Protein AF-A0A956C6G9-F1 (afdb_monomer_lite)

Foldseek 3Di:
DWEFEDEAEFDDDDFDRAGPQAPQNPVVCLVVVHFTKHAFALLQALLPDDQQYKYWYKYWYAQVRDAFIWIFGWWMWGFHFFAQLVVCVVDPVNVVCVPRQHRQWDADPVGFIFGDGPDPPVPHDLQRLCSFADVPDDSVQCNVCSVVRGDDQVDRDGPNHGTDGDSRITTTDRVVPLLRTFTFNDTDTFWTARHQPGFTDGDPDPLNVVVLCLFPVPWPDSTPDPRDPDDSDDDTTIGPDRRNVSSVVRVVSCVVVVTDTDDSDDDPPDPDPPPDDDDDD

pLDDT: mean 85.01, std 15.67, range [33.09, 97.81]

Sequence (281 aa):
MPSYVAVYLRRPGEGWPVDSGDDPSFEYATETTGPVTWGVCRPDVRNAVAIGDVVVFFAADSMRDRKPARYFWVGFATVHAKIAQDEVFEKESLAAFRSYPNLLIRPHAEGGYEHFEKAPHALWHDNWLWRMVETRRKPETFAEAHRSDRYDRMTTRADGSLISLAKNYIVFAKEDVEALTWIAARPPLVAEAAQNGAVETWSITPLATELRSLLFTGATRNTLRTTNSQTAHSPAVRLPREASIIRADLIAFAHRHGLAARSNGHGADSLGPPTGSGASS

Structure (mmCIF, N/CA/C/O backbone):
data_AF-A0A956C6G9-F1
#
_entry.id   AF-A0A956C6G9-F1
#
loop_
_atom_site.group_PDB
_atom_site.id
_atom_site.type_symbol
_atom_site.label_atom_id
_atom_site.label_alt_id
_atom_site.label_comp_id
_atom_site.label_asym_id
_atom_site.label_entity_id
_atom_site.label_seq_id
_atom_site.pdbx_PDB_ins_code
_atom_site.Cartn_x
_atom_site.Cartn_y
_atom_site.Cartn_z
_atom_site.occupancy
_atom_site.B_iso_or_equiv
_atom_site.auth_seq_id
_atom_site.auth_comp_id
_atom_site.auth_asym_id
_atom_site.auth_atom_id
_atom_site.pdbx_PDB_model_num
ATOM 1 N N . MET A 1 1 ? 9.073 -12.651 10.941 1.00 72.75 1 MET A N 1
ATOM 2 C CA . MET A 1 1 ? 8.640 -11.779 9.819 1.00 72.75 1 MET A CA 1
ATOM 3 C C . MET A 1 1 ? 8.075 -10.488 10.392 1.00 72.75 1 MET A C 1
ATOM 5 O O . MET A 1 1 ? 7.237 -10.597 11.288 1.00 72.75 1 MET A O 1
ATOM 9 N N . PRO A 1 2 ? 8.590 -9.304 10.015 1.00 79.94 2 PRO A N 1
ATOM 10 C CA . PRO A 1 2 ? 8.065 -8.026 10.493 1.00 79.94 2 PRO A CA 1
ATOM 11 C C . PRO A 1 2 ? 6.633 -7.743 10.016 1.00 79.94 2 PRO A C 1
ATOM 13 O O . PRO A 1 2 ? 6.130 -8.342 9.072 1.00 79.94 2 PRO A O 1
ATOM 16 N N . SER A 1 3 ? 5.975 -6.804 10.693 1.00 87.31 3 SER A N 1
ATOM 17 C CA . SER A 1 3 ? 4.686 -6.257 10.260 1.00 87.31 3 SER A CA 1
ATOM 18 C C . SER A 1 3 ? 4.796 -4.743 10.107 1.00 87.31 3 SER A C 1
ATOM 20 O O . SER A 1 3 ? 5.648 -4.114 10.740 1.00 87.31 3 SER A O 1
ATOM 22 N N . TYR A 1 4 ? 3.951 -4.157 9.268 1.00 90.88 4 TYR A N 1
ATOM 23 C CA . TYR A 1 4 ? 4.021 -2.753 8.875 1.00 90.88 4 TYR A CA 1
ATOM 24 C C . TYR A 1 4 ? 2.651 -2.090 8.949 1.00 90.88 4 TYR A C 1
ATOM 26 O O . TYR A 1 4 ? 1.632 -2.757 8.798 1.00 90.88 4 TYR A O 1
ATOM 34 N N . VAL A 1 5 ? 2.626 -0.769 9.130 1.00 90.25 5 VAL A N 1
ATOM 35 C CA . VAL A 1 5 ? 1.411 0.038 8.952 1.00 90.25 5 VAL A CA 1
ATOM 36 C C . VAL A 1 5 ? 1.509 0.842 7.662 1.00 90.25 5 VAL A C 1
ATOM 38 O O . VAL A 1 5 ? 2.513 1.515 7.409 1.00 90.25 5 VAL A O 1
ATOM 41 N N . ALA A 1 6 ? 0.445 0.792 6.867 1.00 89.50 6 ALA A N 1
ATOM 42 C CA . ALA A 1 6 ? 0.260 1.578 5.661 1.00 89.50 6 ALA A CA 1
ATOM 43 C C . ALA A 1 6 ? -0.982 2.460 5.798 1.00 89.50 6 ALA A C 1
ATOM 45 O O . ALA A 1 6 ? -2.020 2.023 6.294 1.00 89.50 6 ALA A O 1
ATOM 46 N N . VAL A 1 7 ? -0.870 3.702 5.333 1.00 88.38 7 VAL A N 1
ATOM 47 C CA . VAL A 1 7 ? -1.988 4.645 5.282 1.00 88.38 7 VAL A CA 1
ATOM 48 C C . VAL A 1 7 ? -2.133 5.140 3.853 1.00 88.38 7 VAL A C 1
ATOM 50 O O . VAL A 1 7 ? -1.144 5.596 3.271 1.00 88.38 7 VAL A O 1
ATOM 53 N N . TYR A 1 8 ? -3.345 5.060 3.315 1.00 87.44 8 TYR A N 1
ATOM 54 C CA . TYR A 1 8 ? -3.700 5.568 1.993 1.00 87.44 8 TYR A CA 1
ATOM 55 C C . TYR A 1 8 ? -4.773 6.650 2.097 1.00 87.44 8 TYR A C 1
ATOM 57 O O . TYR A 1 8 ? -5.508 6.722 3.084 1.00 87.44 8 TYR A O 1
ATOM 65 N N . LEU A 1 9 ? -4.841 7.522 1.092 1.00 86.50 9 LEU A N 1
ATOM 66 C CA . LEU A 1 9 ? -5.893 8.529 1.002 1.00 86.50 9 LEU A CA 1
ATOM 67 C C . LEU A 1 9 ? -7.115 7.910 0.332 1.00 86.50 9 LEU A C 1
ATOM 69 O O . LEU A 1 9 ? -6.993 7.309 -0.735 1.00 86.50 9 LEU A O 1
ATOM 73 N N . ARG A 1 10 ? -8.284 8.065 0.953 1.00 86.81 10 ARG A N 1
ATOM 74 C CA . ARG A 1 10 ? -9.543 7.618 0.355 1.00 86.81 10 ARG A CA 1
ATOM 75 C C . ARG A 1 10 ? -10.154 8.698 -0.530 1.00 86.81 10 ARG A C 1
ATOM 77 O O . ARG A 1 10 ? -9.993 9.890 -0.253 1.00 86.81 10 ARG A O 1
ATOM 84 N N . ARG A 1 11 ? -10.907 8.287 -1.550 1.00 83.06 11 ARG A N 1
ATOM 85 C CA . ARG A 1 11 ? -11.722 9.201 -2.360 1.00 83.06 11 ARG A CA 1
ATOM 86 C C . ARG A 1 11 ? -12.788 9.892 -1.489 1.00 83.06 11 ARG A C 1
ATOM 88 O O . ARG A 1 11 ? -13.307 9.276 -0.550 1.00 83.06 11 ARG A O 1
ATOM 95 N N . PRO A 1 12 ? -13.139 11.159 -1.776 1.00 80.44 12 PRO A N 1
ATOM 96 C CA . PRO A 1 12 ? -14.280 11.810 -1.143 1.00 80.44 12 PRO A CA 1
ATOM 97 C C . PRO A 1 12 ? -15.573 11.032 -1.415 1.00 80.44 12 PRO A C 1
ATOM 99 O O . PRO A 1 12 ? -15.799 10.578 -2.533 1.00 80.44 12 PRO A O 1
ATOM 102 N N . GLY A 1 13 ? -16.427 10.895 -0.401 1.00 77.62 13 GLY A N 1
ATOM 103 C CA . GLY A 1 13 ? -17.709 10.202 -0.530 1.00 77.62 13 GLY A CA 1
ATOM 104 C C . GLY A 1 13 ? -18.185 9.516 0.749 1.00 77.62 13 GLY A C 1
ATOM 105 O O . GLY A 1 13 ? -17.456 9.414 1.754 1.00 77.62 13 GLY A O 1
ATOM 106 N N . GLU A 1 14 ? -19.434 9.060 0.687 1.00 66.31 14 GLU A N 1
ATOM 107 C CA . GLU A 1 14 ? -20.061 8.162 1.657 1.00 66.31 14 GLU A CA 1
ATOM 108 C C . GLU A 1 14 ? -19.857 6.707 1.215 1.00 66.31 14 GLU A C 1
ATOM 110 O O . GLU A 1 14 ? -19.895 6.406 0.026 1.00 66.31 14 GLU A O 1
ATOM 115 N N . GLY A 1 15 ? -19.609 5.806 2.170 1.00 82.69 15 GLY A N 1
ATOM 116 C CA . GLY A 1 15 ? -19.391 4.382 1.900 1.00 82.69 15 GLY A CA 1
ATOM 117 C C . GLY A 1 15 ? -18.007 3.872 2.302 1.00 82.69 15 GLY A C 1
ATOM 118 O O . GLY A 1 15 ? -17.300 4.486 3.111 1.00 82.69 15 GLY A O 1
ATOM 119 N N . TRP A 1 16 ? -17.654 2.701 1.765 1.00 88.12 16 TRP A N 1
ATOM 120 C CA . TRP A 1 16 ? -16.380 2.038 2.038 1.00 88.12 16 TRP A CA 1
ATOM 121 C C . TRP A 1 16 ? -15.214 2.934 1.580 1.00 88.12 16 TRP A C 1
ATOM 123 O O . TRP A 1 16 ? -15.324 3.575 0.535 1.00 88.12 16 TRP A O 1
ATOM 133 N N . PRO A 1 17 ? -14.120 3.061 2.353 1.00 85.12 17 PRO A N 1
ATOM 134 C CA . PRO A 1 17 ? -13.054 4.010 2.062 1.00 85.12 17 PRO A CA 1
ATOM 135 C C . PRO A 1 17 ? -12.178 3.543 0.892 1.00 85.12 17 PRO A C 1
ATOM 137 O O . PRO A 1 17 ? -11.075 3.059 1.090 1.00 85.12 17 PRO A O 1
ATOM 140 N N . VAL A 1 18 ? -12.674 3.703 -0.329 1.00 81.75 18 VAL A N 1
ATOM 141 C CA . VAL A 1 18 ? -11.964 3.333 -1.556 1.00 81.75 18 VAL A CA 1
ATOM 142 C C . VAL A 1 18 ? -10.736 4.223 -1.753 1.00 81.75 18 VAL A C 1
ATOM 144 O O . VAL A 1 18 ? -10.805 5.438 -1.549 1.00 81.75 18 VAL A O 1
ATOM 147 N N . ASP A 1 19 ? -9.610 3.620 -2.129 1.00 76.69 19 ASP A N 1
ATOM 148 C CA . ASP A 1 19 ? -8.388 4.329 -2.501 1.00 76.69 19 ASP A CA 1
ATOM 149 C C . ASP A 1 19 ? -8.574 5.126 -3.811 1.00 76.69 19 ASP A C 1
ATOM 151 O O . ASP A 1 19 ? -9.553 4.967 -4.537 1.00 76.69 19 ASP A O 1
ATOM 155 N N . SER A 1 20 ? -7.660 6.039 -4.141 1.00 67.06 20 SER A N 1
ATOM 156 C CA . SER A 1 20 ? -7.772 6.847 -5.365 1.00 67.06 20 SER A CA 1
ATOM 157 C C . SER A 1 20 ? -7.586 6.068 -6.677 1.00 67.06 20 SER A C 1
ATOM 159 O O . SER A 1 20 ? -7.734 6.669 -7.741 1.00 67.06 20 SER A O 1
ATOM 161 N N . GLY A 1 21 ? -7.380 4.753 -6.637 1.00 60.84 21 GLY A N 1
ATOM 162 C CA . GLY A 1 21 ? -7.094 3.879 -7.777 1.00 60.84 21 GLY A CA 1
ATOM 163 C C . GLY A 1 21 ? -5.635 3.426 -7.839 1.00 60.84 21 GLY A C 1
ATOM 164 O O . GLY A 1 21 ? -5.290 2.638 -8.716 1.00 60.84 21 GLY A O 1
ATOM 165 N N . ASP A 1 22 ? -4.799 3.901 -6.914 1.00 67.31 22 ASP A N 1
ATOM 166 C CA . ASP A 1 22 ? -3.375 3.593 -6.886 1.00 67.31 22 ASP A CA 1
ATOM 167 C C . ASP A 1 22 ? -3.109 2.486 -5.877 1.00 67.31 22 ASP A C 1
ATOM 169 O O . ASP A 1 22 ? -2.883 1.356 -6.286 1.00 67.31 22 ASP A O 1
ATOM 173 N N . ASP A 1 23 ? -3.147 2.747 -4.563 1.00 73.94 23 ASP A N 1
ATOM 174 C CA . ASP A 1 23 ? -2.738 1.728 -3.597 1.00 73.94 23 ASP A CA 1
ATOM 175 C C . ASP A 1 23 ? -3.261 1.890 -2.169 1.00 73.94 23 ASP A C 1
ATOM 177 O O . ASP A 1 23 ? -3.163 2.981 -1.594 1.00 73.94 23 ASP A O 1
ATOM 181 N N . PRO A 1 24 ? -3.613 0.772 -1.511 1.00 83.69 24 PRO A N 1
ATOM 182 C CA . PRO A 1 24 ? -3.755 -0.594 -2.054 1.00 83.69 24 PRO A CA 1
ATOM 183 C C . PRO A 1 24 ? -5.027 -0.744 -2.909 1.00 83.69 24 PRO A C 1
ATOM 185 O O . PRO A 1 24 ? -6.029 -0.133 -2.577 1.00 83.69 24 PRO A O 1
ATOM 188 N N . SER A 1 25 ? -5.012 -1.587 -3.949 1.00 86.88 25 SER A N 1
ATOM 189 C CA . SER A 1 25 ? -6.080 -1.727 -4.968 1.00 86.88 25 SER A CA 1
ATOM 190 C C . SER A 1 25 ? -7.358 -2.453 -4.488 1.00 86.88 25 SER A C 1
ATOM 192 O O . SER A 1 25 ? -7.810 -3.436 -5.084 1.00 86.88 25 SER A O 1
ATOM 194 N N . PHE A 1 26 ? -7.958 -2.000 -3.385 1.00 87.06 26 PHE A N 1
ATOM 195 C CA . PHE A 1 26 ? -9.074 -2.695 -2.733 1.00 87.06 26 PHE A CA 1
ATOM 196 C C . PHE A 1 26 ? -10.355 -2.745 -3.570 1.00 87.06 26 PHE A C 1
ATOM 198 O O . PHE A 1 26 ? -11.068 -3.751 -3.511 1.00 87.06 26 PHE A O 1
ATOM 205 N N . GLU A 1 27 ? -10.663 -1.679 -4.311 1.00 82.69 27 GLU A N 1
ATOM 206 C CA . GLU A 1 27 ? -11.831 -1.611 -5.203 1.00 82.69 27 GLU A CA 1
ATOM 207 C C . GLU A 1 27 ? -11.715 -2.676 -6.296 1.00 82.69 27 GLU A C 1
ATOM 209 O O . GLU A 1 27 ? -12.552 -3.575 -6.389 1.00 82.69 27 GLU A O 1
ATOM 214 N N . TYR A 1 28 ? -10.593 -2.672 -7.015 1.00 83.62 28 TYR A N 1
ATOM 215 C CA . TYR A 1 28 ? -10.344 -3.609 -8.106 1.00 83.62 28 TYR A CA 1
ATOM 216 C C . TYR A 1 28 ? -10.322 -5.076 -7.650 1.00 83.62 28 TYR A C 1
ATOM 218 O O . TYR A 1 28 ? -10.872 -5.954 -8.319 1.00 83.62 28 TYR A O 1
ATOM 226 N N . ALA A 1 29 ? -9.713 -5.359 -6.493 1.00 83.88 29 ALA A N 1
ATOM 227 C CA . ALA A 1 29 ? -9.710 -6.700 -5.908 1.00 83.88 29 ALA A CA 1
ATOM 228 C C . ALA A 1 29 ? -11.136 -7.212 -5.629 1.00 83.88 29 ALA A C 1
ATOM 230 O O . ALA A 1 29 ? -11.423 -8.386 -5.858 1.00 83.88 29 ALA A O 1
ATOM 231 N N . THR A 1 30 ? -12.042 -6.320 -5.215 1.00 82.06 30 THR A N 1
ATOM 232 C CA . THR A 1 30 ? -13.454 -6.654 -4.970 1.00 82.06 30 THR A CA 1
ATOM 233 C C . THR A 1 30 ? -14.175 -6.978 -6.273 1.00 82.06 30 THR A C 1
ATOM 235 O O . THR A 1 30 ? -14.802 -8.028 -6.382 1.00 82.06 30 THR A O 1
ATOM 238 N N . GLU A 1 31 ? -14.052 -6.109 -7.279 1.00 82.88 31 GLU A N 1
ATOM 239 C CA . GLU A 1 31 ? -14.719 -6.270 -8.579 1.00 82.88 31 GLU A CA 1
ATOM 240 C C . GLU A 1 31 ? -14.289 -7.549 -9.303 1.00 82.88 31 GLU A C 1
ATOM 242 O O . GLU A 1 31 ? -15.097 -8.220 -9.941 1.00 82.88 31 GLU A O 1
ATOM 247 N N . THR A 1 32 ? -13.010 -7.907 -9.186 1.00 81.50 32 THR A N 1
ATOM 248 C CA . THR A 1 32 ? -12.432 -9.064 -9.882 1.00 81.50 32 THR A CA 1
ATOM 249 C C . THR A 1 32 ? -12.394 -10.339 -9.046 1.00 81.50 32 THR A C 1
ATOM 251 O O . THR A 1 32 ? -11.984 -11.384 -9.550 1.00 81.50 32 THR A O 1
ATOM 254 N N . THR A 1 33 ? -12.800 -10.281 -7.770 1.00 83.31 33 THR A N 1
ATOM 255 C CA . THR A 1 33 ? -12.576 -11.369 -6.793 1.00 83.31 33 THR A CA 1
ATOM 256 C C . THR A 1 33 ? -11.092 -11.801 -6.749 1.00 83.31 33 THR A C 1
ATOM 258 O O . THR A 1 33 ? -10.742 -12.966 -6.526 1.00 83.31 33 THR A O 1
ATOM 261 N N . GLY A 1 34 ? -10.197 -10.853 -7.036 1.00 87.44 34 GLY A N 1
ATOM 262 C CA . GLY A 1 34 ? -8.753 -11.029 -7.112 1.00 87.44 34 GLY A CA 1
ATOM 263 C C . GLY A 1 34 ? -8.058 -10.672 -5.795 1.00 87.44 34 GLY A C 1
ATOM 264 O O . GLY 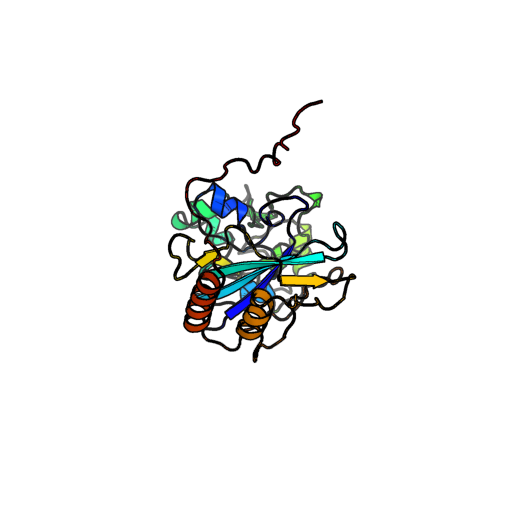A 1 34 ? -8.681 -10.148 -4.873 1.00 87.44 34 GLY A O 1
ATOM 265 N N . PRO A 1 35 ? -6.749 -10.944 -5.660 1.00 92.00 35 PRO A N 1
ATOM 266 C CA . PRO A 1 35 ? -5.985 -10.442 -4.525 1.00 92.00 35 PRO A CA 1
ATOM 267 C C . PRO A 1 35 ? -5.829 -8.916 -4.595 1.00 92.00 35 PRO A C 1
ATOM 269 O O . PRO A 1 35 ? -5.766 -8.329 -5.677 1.00 92.00 35 PRO A O 1
ATOM 272 N N . VAL A 1 36 ? -5.680 -8.285 -3.433 1.00 92.50 36 VAL A N 1
ATOM 273 C CA . VAL A 1 36 ? -5.255 -6.884 -3.323 1.00 92.50 36 VAL A CA 1
ATOM 274 C C . VAL A 1 36 ? -3.801 -6.761 -3.784 1.00 92.50 36 VAL A C 1
ATOM 276 O O . VAL A 1 36 ? -2.980 -7.647 -3.524 1.00 92.50 36 VAL A O 1
ATOM 279 N N . THR A 1 37 ? -3.454 -5.654 -4.439 1.00 94.25 37 THR A N 1
ATOM 280 C CA . THR A 1 37 ? -2.080 -5.359 -4.867 1.00 94.25 37 THR A CA 1
ATOM 281 C C . THR A 1 37 ? -1.625 -3.965 -4.436 1.00 94.25 37 THR A C 1
ATOM 283 O O . THR A 1 37 ? -2.439 -3.106 -4.093 1.00 94.25 37 THR A O 1
ATOM 286 N N . TRP A 1 38 ? -0.307 -3.742 -4.437 1.00 93.44 38 TRP A N 1
ATOM 287 C CA . TRP A 1 38 ? 0.314 -2.445 -4.153 1.00 93.44 38 TRP A CA 1
ATOM 288 C C . TRP A 1 38 ? 1.533 -2.205 -5.065 1.00 93.44 38 TRP A C 1
ATOM 290 O O . TRP A 1 38 ? 2.552 -2.886 -4.925 1.00 93.44 38 TRP A O 1
ATOM 300 N N . GLY A 1 39 ? 1.450 -1.242 -5.989 1.00 89.75 39 GLY A N 1
ATOM 301 C CA . GLY A 1 39 ? 2.395 -1.036 -7.088 1.00 89.75 39 GLY A CA 1
ATOM 302 C C . GLY A 1 39 ? 2.983 0.370 -7.281 1.00 89.75 39 GLY A C 1
ATOM 303 O O . GLY A 1 39 ? 4.044 0.465 -7.898 1.00 89.75 39 GLY A O 1
ATOM 304 N N . VAL A 1 40 ? 2.396 1.442 -6.736 1.00 86.56 40 VAL A N 1
ATOM 305 C CA . VAL A 1 40 ? 2.762 2.837 -7.074 1.00 86.56 40 VAL A CA 1
ATOM 306 C C . VAL A 1 40 ? 3.373 3.593 -5.890 1.00 86.56 40 VAL A C 1
ATOM 308 O O . VAL A 1 40 ? 4.551 3.970 -5.891 1.00 86.56 40 VAL A O 1
ATOM 311 N N . CYS A 1 41 ? 2.590 3.826 -4.847 1.00 84.12 41 CYS A N 1
ATOM 312 C CA . CYS A 1 41 ? 2.923 4.624 -3.682 1.00 84.12 41 CYS A CA 1
ATOM 313 C C . CYS A 1 41 ? 3.921 3.925 -2.753 1.00 84.12 41 CYS A C 1
ATOM 315 O O . CYS A 1 41 ? 4.052 2.702 -2.747 1.00 84.12 41 CYS A O 1
ATOM 317 N N . ARG A 1 42 ? 4.623 4.727 -1.941 1.00 80.50 42 ARG A N 1
ATOM 318 C CA . ARG A 1 42 ? 5.533 4.272 -0.870 1.00 80.50 42 ARG A CA 1
ATOM 319 C C . ARG A 1 42 ? 6.527 3.187 -1.317 1.00 80.50 42 ARG A C 1
ATOM 321 O O . ARG A 1 42 ? 6.580 2.113 -0.710 1.00 80.50 42 ARG A O 1
ATOM 328 N N . PRO A 1 43 ? 7.330 3.442 -2.366 1.00 86.69 43 PRO A N 1
ATOM 329 C CA . PRO A 1 43 ? 8.323 2.473 -2.820 1.00 86.69 43 PRO A CA 1
ATOM 330 C C . PRO A 1 43 ? 9.317 2.102 -1.708 1.00 86.69 43 PRO A C 1
ATOM 332 O O . PRO A 1 43 ? 9.833 0.993 -1.704 1.00 86.69 43 PRO A O 1
ATOM 335 N N . ASP A 1 44 ? 9.538 2.974 -0.719 1.00 83.62 44 ASP A N 1
ATOM 336 C CA . ASP A 1 44 ? 10.335 2.693 0.477 1.00 83.62 44 ASP A CA 1
ATOM 337 C C . ASP A 1 44 ? 9.749 1.539 1.308 1.00 83.62 44 ASP A C 1
ATOM 339 O O . ASP A 1 44 ? 10.460 0.590 1.641 1.00 83.62 44 ASP A O 1
ATOM 343 N N . VAL A 1 45 ? 8.442 1.581 1.586 1.00 85.69 45 VAL A N 1
ATOM 344 C CA . VAL A 1 45 ? 7.724 0.507 2.287 1.00 85.69 45 VAL A CA 1
ATOM 345 C C . VAL A 1 45 ? 7.703 -0.738 1.410 1.00 85.69 45 VAL A C 1
ATOM 347 O O . VAL A 1 45 ? 8.057 -1.823 1.870 1.00 85.69 45 VAL A O 1
ATOM 350 N N . ARG A 1 46 ? 7.355 -0.584 0.126 1.00 91.62 46 ARG A N 1
ATOM 351 C CA . ARG A 1 46 ? 7.258 -1.715 -0.798 1.00 91.62 46 ARG A CA 1
ATOM 352 C C . ARG A 1 46 ? 8.582 -2.427 -1.006 1.00 91.62 46 ARG A C 1
ATOM 354 O O . ARG A 1 46 ? 8.579 -3.641 -1.149 1.00 91.62 46 ARG A O 1
ATOM 361 N N . ASN A 1 47 ? 9.706 -1.723 -0.983 1.00 90.38 47 ASN A N 1
ATOM 362 C CA . ASN A 1 47 ? 11.030 -2.337 -1.022 1.00 90.38 47 ASN A CA 1
ATOM 363 C C . ASN A 1 47 ? 11.391 -3.014 0.312 1.00 90.38 47 ASN A C 1
ATOM 365 O O . ASN A 1 47 ? 12.072 -4.034 0.298 1.00 90.38 47 ASN A O 1
ATOM 369 N N . ALA A 1 48 ? 10.922 -2.486 1.448 1.00 88.88 48 ALA A N 1
ATOM 370 C CA . ALA A 1 48 ? 11.262 -2.993 2.777 1.00 88.88 48 ALA A CA 1
ATOM 371 C C . ALA A 1 48 ? 10.491 -4.253 3.207 1.00 88.88 48 ALA A C 1
ATOM 373 O O . ALA A 1 48 ? 11.039 -5.044 3.972 1.00 88.88 48 ALA A O 1
ATOM 374 N N . VAL A 1 49 ? 9.240 -4.434 2.769 1.00 91.81 49 VAL A N 1
ATOM 375 C CA . VAL A 1 49 ? 8.442 -5.621 3.135 1.00 91.81 49 VAL A CA 1
ATOM 376 C C . VAL A 1 49 ? 8.966 -6.889 2.453 1.00 91.81 49 VAL A C 1
ATOM 378 O O . VAL A 1 49 ? 9.434 -6.846 1.317 1.00 91.81 49 VAL A O 1
ATOM 381 N N . ALA A 1 50 ? 8.839 -8.037 3.102 1.00 93.94 50 ALA A N 1
ATOM 382 C CA . ALA A 1 50 ? 9.166 -9.358 2.579 1.00 93.94 50 ALA A CA 1
ATOM 383 C C . ALA A 1 50 ? 7.906 -10.220 2.398 1.00 93.94 50 ALA A C 1
ATOM 385 O O . ALA A 1 50 ? 6.837 -9.915 2.922 1.00 93.94 50 ALA A O 1
ATOM 386 N N . ILE A 1 51 ? 8.030 -11.319 1.648 1.00 95.94 51 ILE A N 1
ATOM 387 C CA . ILE A 1 51 ? 6.969 -12.333 1.560 1.00 95.94 51 ILE A CA 1
ATOM 388 C C . ILE A 1 51 ? 6.704 -12.906 2.960 1.00 95.94 51 ILE A C 1
ATOM 390 O O . ILE A 1 51 ? 7.640 -13.258 3.677 1.00 95.94 51 ILE A O 1
ATOM 394 N N . GLY A 1 52 ? 5.427 -12.994 3.335 1.00 95.06 52 GLY A N 1
ATOM 395 C CA . GLY A 1 52 ? 4.956 -13.438 4.647 1.00 95.06 52 GLY A CA 1
ATOM 396 C C . GLY A 1 52 ? 4.798 -12.325 5.691 1.00 95.06 52 GLY A C 1
ATOM 397 O O . GLY A 1 52 ? 4.174 -12.563 6.732 1.00 95.06 52 GLY A O 1
ATOM 398 N N . ASP A 1 53 ? 5.295 -11.117 5.411 1.00 95.25 53 ASP A N 1
ATOM 399 C CA . ASP A 1 53 ? 5.051 -9.945 6.253 1.00 95.25 53 ASP A CA 1
ATOM 400 C C . ASP A 1 53 ? 3.584 -9.518 6.197 1.00 95.25 53 ASP A C 1
ATOM 402 O O . ASP A 1 53 ? 2.868 -9.784 5.231 1.00 95.25 53 ASP A O 1
ATOM 406 N N . VAL A 1 54 ? 3.139 -8.823 7.241 1.00 95.19 54 VAL A N 1
ATOM 407 C CA . VAL A 1 54 ? 1.765 -8.315 7.352 1.00 95.19 54 VAL A CA 1
ATOM 408 C C . VAL A 1 54 ? 1.764 -6.809 7.209 1.00 95.19 54 VAL A C 1
ATOM 410 O O . VAL A 1 54 ? 2.549 -6.117 7.857 1.00 95.19 54 VAL A O 1
ATOM 413 N N . VAL A 1 55 ? 0.849 -6.296 6.396 1.00 94.69 55 VAL A N 1
ATOM 414 C CA . VAL A 1 55 ? 0.583 -4.865 6.280 1.00 94.69 55 VAL A CA 1
ATOM 415 C C . VAL A 1 55 ? -0.789 -4.582 6.874 1.00 94.69 55 VAL A C 1
ATOM 417 O O . VAL A 1 55 ? -1.785 -5.155 6.443 1.00 94.69 55 VAL A O 1
ATOM 420 N N . VAL A 1 56 ? -0.832 -3.706 7.874 1.00 95.06 56 VAL A N 1
ATOM 421 C CA . VAL A 1 56 ? -2.055 -3.194 8.496 1.00 95.06 56 VAL A CA 1
ATOM 422 C C . VAL A 1 56 ? -2.427 -1.888 7.809 1.00 95.06 56 VAL A C 1
ATOM 424 O O . VAL A 1 56 ? -1.613 -0.965 7.750 1.00 95.06 56 VAL A O 1
ATOM 427 N N . PHE A 1 57 ? -3.648 -1.806 7.292 1.00 94.00 57 PHE A N 1
ATOM 428 C CA . PHE A 1 57 ? -4.094 -0.695 6.462 1.00 94.00 57 PHE A CA 1
ATOM 429 C C . PHE A 1 57 ? -4.993 0.269 7.222 1.00 94.00 57 PHE A C 1
ATOM 431 O O . PHE A 1 57 ? -5.917 -0.130 7.937 1.00 94.00 57 PHE A O 1
ATOM 438 N N . PHE A 1 58 ? -4.757 1.554 6.982 1.00 93.56 58 PHE A N 1
ATOM 439 C CA . PHE A 1 58 ? -5.649 2.633 7.363 1.00 93.56 58 PHE A CA 1
ATOM 440 C C . PHE A 1 58 ? -5.994 3.476 6.144 1.00 93.56 58 PHE A C 1
ATOM 442 O O . PHE A 1 58 ? -5.130 3.779 5.322 1.00 93.56 58 PHE A O 1
ATOM 449 N N . ALA A 1 59 ? -7.246 3.897 6.064 1.00 91.88 59 ALA A N 1
ATOM 450 C CA . ALA A 1 59 ? -7.669 4.915 5.119 1.00 91.88 59 ALA A CA 1
ATOM 451 C C . ALA A 1 59 ? -7.720 6.268 5.823 1.00 91.88 59 ALA A C 1
ATOM 453 O O . ALA A 1 59 ? -8.176 6.343 6.963 1.00 91.88 59 ALA A O 1
ATOM 454 N N . ALA A 1 60 ? -7.305 7.333 5.150 1.00 89.69 60 ALA A N 1
ATOM 455 C CA . ALA A 1 60 ? -7.386 8.693 5.661 1.00 89.69 60 ALA A CA 1
ATOM 456 C C . ALA A 1 60 ? -8.187 9.586 4.710 1.00 89.69 60 ALA A C 1
ATOM 458 O O . ALA A 1 60 ? -8.019 9.515 3.491 1.00 89.69 60 ALA A O 1
ATOM 459 N N . ASP A 1 61 ? -9.036 10.452 5.263 1.00 87.94 61 ASP A N 1
ATOM 460 C CA . ASP A 1 61 ? -9.564 11.582 4.500 1.00 87.94 61 ASP A CA 1
ATOM 461 C C . ASP A 1 61 ? -8.407 12.503 4.081 1.00 87.94 61 ASP A C 1
ATOM 463 O O . ASP A 1 61 ? -7.468 12.760 4.841 1.00 87.94 61 ASP A O 1
ATOM 467 N N . SER A 1 62 ? -8.498 13.056 2.875 1.00 83.44 62 SER A N 1
ATOM 468 C CA . SER A 1 62 ? -7.624 14.147 2.459 1.00 83.44 62 SER A CA 1
ATOM 469 C C . SER A 1 62 ? -7.998 15.429 3.211 1.00 83.44 62 SER A C 1
ATOM 471 O O . SER A 1 62 ? -9.158 15.837 3.258 1.00 83.44 62 SER A O 1
ATOM 473 N N . MET A 1 63 ? -6.989 16.112 3.761 1.00 81.94 63 MET A N 1
ATOM 474 C CA . MET A 1 63 ? -7.164 17.390 4.469 1.00 81.94 63 MET A CA 1
ATOM 475 C C . MET A 1 63 ? -7.644 18.538 3.571 1.00 81.94 63 MET A C 1
ATOM 477 O O . MET A 1 63 ? -8.006 19.604 4.078 1.00 81.94 63 MET A O 1
ATOM 481 N N . ARG A 1 64 ? -7.593 18.356 2.244 1.00 81.31 64 ARG A N 1
ATOM 482 C CA . ARG A 1 64 ? -8.168 19.298 1.275 1.00 81.31 64 ARG A CA 1
ATOM 483 C C . ARG A 1 64 ? -9.682 19.137 1.180 1.00 81.31 64 ARG A C 1
ATOM 485 O O . ARG A 1 64 ? -10.373 20.137 1.041 1.00 81.31 64 ARG A O 1
ATOM 492 N N . ASP A 1 65 ? -10.166 17.908 1.325 1.00 80.00 65 ASP A N 1
ATOM 493 C CA . ASP A 1 65 ? -11.571 17.552 1.121 1.00 80.00 65 ASP A CA 1
ATOM 494 C C . ASP A 1 65 ? -12.366 17.561 2.434 1.00 80.00 65 ASP A C 1
ATOM 496 O O . ASP A 1 65 ? -13.566 17.828 2.434 1.00 80.00 65 ASP A O 1
ATOM 500 N N . ARG A 1 66 ? -11.708 17.301 3.576 1.00 81.56 66 ARG A N 1
ATOM 501 C CA . ARG A 1 66 ? -12.347 17.318 4.899 1.00 81.56 66 ARG A CA 1
ATOM 502 C C . ARG A 1 66 ? -11.418 17.824 6.002 1.00 81.56 66 ARG A C 1
ATOM 504 O O . ARG A 1 66 ? -10.249 17.452 6.064 1.00 81.56 66 ARG A O 1
ATOM 511 N N . LYS A 1 67 ? -11.973 18.615 6.929 1.00 85.75 67 LYS A N 1
ATOM 512 C CA . LYS A 1 67 ? -11.335 19.010 8.196 1.00 85.75 67 LYS A CA 1
ATOM 513 C C . LYS A 1 67 ? -12.330 18.833 9.360 1.00 85.75 67 LYS A C 1
ATOM 515 O O . LYS A 1 67 ? -13.413 19.411 9.274 1.00 85.75 67 LYS A O 1
ATOM 520 N N . PRO A 1 68 ? -12.001 18.070 10.421 1.00 89.00 68 PRO A N 1
ATOM 521 C CA . PRO A 1 68 ? -10.784 17.263 10.577 1.00 89.00 68 PRO A CA 1
ATOM 522 C C . PRO A 1 68 ? -10.725 16.095 9.573 1.00 89.00 68 PRO A C 1
ATOM 524 O O . PRO A 1 68 ? -11.768 15.584 9.152 1.00 89.00 68 PRO A O 1
ATOM 527 N N . ALA A 1 69 ? -9.516 15.663 9.189 1.00 89.38 69 ALA A N 1
ATOM 528 C CA . ALA A 1 69 ? -9.363 14.402 8.459 1.00 89.38 69 ALA A CA 1
ATOM 529 C C . ALA A 1 69 ? -9.575 13.238 9.413 1.00 89.38 69 ALA A C 1
ATOM 531 O O . ALA A 1 69 ? -9.029 13.223 10.514 1.00 89.38 69 ALA A O 1
ATOM 532 N N . ARG A 1 70 ? -10.326 12.243 8.962 1.00 92.00 70 ARG A N 1
ATOM 533 C CA . ARG A 1 70 ? -10.594 11.016 9.703 1.00 92.00 70 ARG A CA 1
ATOM 534 C C . ARG A 1 70 ? -9.687 9.892 9.234 1.00 92.00 70 ARG A C 1
ATOM 536 O O . ARG A 1 70 ? -9.368 9.818 8.051 1.00 92.00 70 ARG A O 1
ATOM 543 N N . TYR A 1 71 ? -9.341 9.001 10.154 1.00 93.12 71 TYR A N 1
ATOM 544 C CA . TYR A 1 71 ? -8.587 7.780 9.902 1.00 93.12 71 TYR A CA 1
ATOM 545 C C . TYR A 1 71 ? -9.446 6.569 10.245 1.00 93.12 71 TYR A C 1
ATOM 547 O O . TYR A 1 71 ? -9.982 6.471 11.351 1.00 93.12 71 TYR A O 1
ATOM 555 N N . PHE A 1 72 ? -9.536 5.631 9.313 1.00 94.81 72 PHE A N 1
ATOM 556 C CA . PHE A 1 72 ? -10.323 4.413 9.438 1.00 94.81 72 PHE A CA 1
ATOM 557 C C . PHE A 1 72 ? -9.402 3.207 9.453 1.00 94.81 72 PHE A C 1
ATOM 559 O O . PHE A 1 72 ? -8.508 3.115 8.611 1.00 94.81 72 PHE A O 1
ATOM 566 N N . TRP A 1 73 ? -9.617 2.273 10.376 1.00 96.62 73 TRP A N 1
ATOM 567 C CA . TRP A 1 73 ? -8.909 0.997 10.331 1.00 96.62 73 TRP A CA 1
ATOM 568 C C . TRP A 1 73 ? -9.568 0.084 9.302 1.00 96.62 73 TRP A C 1
ATOM 570 O O . TRP A 1 73 ? -10.744 -0.242 9.421 1.00 96.62 73 TRP A O 1
ATOM 580 N N . VAL A 1 74 ? -8.818 -0.305 8.275 1.00 95.50 74 VAL A N 1
ATOM 581 C CA . VAL A 1 74 ? -9.361 -1.055 7.134 1.00 95.50 74 VAL A CA 1
ATOM 582 C C . VAL A 1 74 ? -9.215 -2.555 7.343 1.00 95.50 74 VAL A C 1
ATOM 584 O O . VAL A 1 74 ? -10.099 -3.310 6.961 1.00 95.50 74 VAL A O 1
ATOM 587 N N . GLY A 1 75 ? -8.118 -2.992 7.957 1.00 95.31 75 GLY A N 1
ATOM 588 C CA . GLY A 1 75 ? -7.812 -4.404 8.154 1.00 95.31 75 GLY A CA 1
ATOM 589 C C . GLY A 1 75 ? -6.327 -4.684 7.977 1.00 95.31 75 GLY A C 1
ATOM 590 O O . GLY A 1 75 ? -5.490 -3.798 8.179 1.00 95.31 75 GLY A O 1
ATOM 591 N N . PHE A 1 76 ? -5.988 -5.909 7.591 1.00 96.06 76 PHE A N 1
ATOM 592 C CA . PHE A 1 76 ? -4.623 -6.304 7.268 1.00 96.06 76 PHE A CA 1
ATOM 593 C C . PHE A 1 76 ? -4.579 -7.287 6.099 1.00 96.06 76 PHE A C 1
ATOM 595 O O . PHE A 1 76 ? -5.537 -8.013 5.844 1.00 96.06 76 PHE A O 1
ATOM 602 N N . ALA A 1 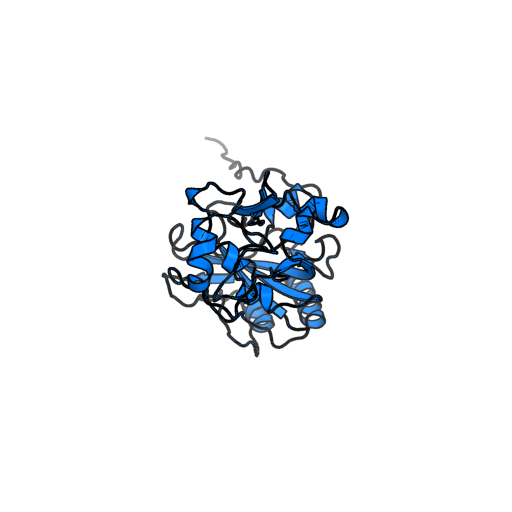77 ? -3.429 -7.358 5.433 1.00 95.81 77 ALA A N 1
ATOM 603 C CA . ALA A 1 77 ? -3.156 -8.389 4.441 1.00 95.81 77 ALA A CA 1
ATOM 604 C C . ALA A 1 77 ? -1.711 -8.888 4.533 1.00 95.81 77 ALA A C 1
ATOM 606 O O . ALA A 1 77 ? -0.792 -8.139 4.883 1.00 95.81 77 ALA A O 1
ATOM 607 N N . THR A 1 78 ? -1.507 -10.165 4.215 1.00 96.44 78 THR A N 1
ATOM 608 C CA . THR A 1 78 ? -0.176 -10.790 4.190 1.00 96.44 78 THR A CA 1
ATOM 609 C C . THR A 1 78 ? 0.434 -10.684 2.803 1.00 96.44 78 THR A C 1
ATOM 611 O O . THR A 1 78 ? -0.216 -11.018 1.816 1.00 96.44 78 THR A O 1
ATOM 614 N N . VAL A 1 79 ? 1.690 -10.254 2.708 1.00 96.75 79 VAL A N 1
ATOM 615 C CA . VAL A 1 79 ? 2.440 -10.206 1.447 1.00 96.75 79 VAL A CA 1
ATOM 616 C C . VAL A 1 79 ? 2.624 -11.632 0.929 1.00 96.75 79 VAL A C 1
ATOM 618 O O . VAL A 1 79 ? 3.327 -12.434 1.543 1.00 96.75 79 VAL A O 1
ATOM 621 N N . HIS A 1 80 ? 2.008 -11.955 -0.205 1.00 96.69 80 HIS A N 1
ATOM 622 C CA . HIS A 1 80 ? 2.080 -13.282 -0.813 1.00 96.69 80 HIS A CA 1
ATOM 623 C C . HIS A 1 80 ? 3.175 -13.361 -1.877 1.00 96.69 80 HIS A C 1
ATOM 625 O O . HIS A 1 80 ? 3.949 -14.315 -1.904 1.00 96.69 80 HIS A O 1
ATOM 631 N N . ALA A 1 81 ? 3.276 -12.338 -2.724 1.00 97.12 81 ALA A N 1
ATOM 632 C CA . ALA A 1 81 ? 4.280 -12.275 -3.774 1.00 97.12 81 ALA A CA 1
ATOM 633 C C . ALA A 1 81 ? 4.813 -10.854 -3.977 1.00 97.12 81 ALA A C 1
ATOM 635 O O . ALA A 1 81 ? 4.177 -9.854 -3.638 1.00 97.12 81 ALA A O 1
ATOM 636 N N . LYS A 1 82 ? 6.021 -10.800 -4.541 1.00 97.44 82 LYS A N 1
ATOM 637 C CA . LYS A 1 82 ? 6.734 -9.582 -4.913 1.00 97.44 82 LYS A CA 1
ATOM 638 C C . LYS A 1 82 ? 7.240 -9.727 -6.339 1.00 97.44 82 LYS A C 1
ATOM 640 O O . LYS A 1 82 ? 7.967 -10.672 -6.641 1.00 97.44 82 LYS A O 1
ATOM 645 N N . ILE A 1 83 ? 6.842 -8.799 -7.194 1.00 97.50 83 ILE A N 1
ATOM 646 C CA . ILE A 1 83 ? 6.971 -8.895 -8.646 1.00 97.50 83 ILE A CA 1
ATOM 647 C C . ILE A 1 83 ? 7.647 -7.614 -9.151 1.00 97.50 83 ILE A C 1
ATOM 649 O O . ILE A 1 83 ? 7.425 -6.534 -8.598 1.00 97.50 83 ILE A O 1
ATOM 653 N N . ALA A 1 84 ? 8.523 -7.724 -10.147 1.00 97.12 84 ALA A N 1
ATOM 654 C CA . ALA A 1 84 ? 8.972 -6.558 -10.909 1.00 97.12 84 ALA A CA 1
ATOM 655 C C . ALA A 1 84 ? 7.940 -6.290 -12.012 1.00 97.12 84 ALA A C 1
ATOM 657 O O . ALA A 1 84 ? 7.452 -7.239 -12.618 1.00 97.12 84 ALA A O 1
ATOM 658 N N . GLN A 1 85 ? 7.522 -5.038 -12.223 1.00 96.06 85 GLN A N 1
ATOM 659 C CA . GLN A 1 85 ? 6.322 -4.767 -13.034 1.00 96.06 85 GLN A CA 1
ATOM 660 C C . GLN A 1 85 ? 6.429 -5.241 -14.493 1.00 96.06 85 GLN A C 1
ATOM 662 O O . GLN A 1 85 ? 5.419 -5.593 -15.093 1.00 96.06 85 GLN A O 1
ATOM 667 N N . ASP A 1 86 ? 7.633 -5.317 -15.049 1.00 96.50 86 ASP A N 1
ATOM 668 C CA . ASP A 1 86 ? 7.894 -5.892 -16.370 1.00 96.50 86 ASP A CA 1
ATOM 669 C C . ASP A 1 86 ? 7.556 -7.395 -16.432 1.00 96.50 86 ASP A C 1
ATOM 671 O O . ASP A 1 86 ? 6.966 -7.866 -17.405 1.00 96.50 86 ASP A O 1
ATOM 675 N N . GLU A 1 87 ? 7.800 -8.144 -15.351 1.00 97.38 87 GLU A N 1
ATOM 676 C CA . GLU A 1 87 ? 7.436 -9.563 -15.263 1.00 97.38 87 GLU A CA 1
ATOM 677 C C . GLU A 1 87 ? 5.921 -9.809 -15.428 1.00 97.38 87 GLU A C 1
ATOM 679 O O . GLU A 1 87 ? 5.538 -10.892 -15.876 1.00 97.38 87 GLU A O 1
ATOM 684 N N . VAL A 1 88 ? 5.057 -8.835 -15.098 1.00 97.12 88 VAL A N 1
ATOM 685 C CA . VAL A 1 88 ? 3.588 -8.937 -15.269 1.00 97.12 88 VAL A CA 1
ATOM 686 C C . VAL A 1 88 ? 3.204 -9.107 -16.742 1.00 97.12 88 VAL A C 1
ATOM 688 O O . VAL A 1 88 ? 2.237 -9.798 -17.077 1.00 97.12 88 VAL A O 1
ATOM 691 N N . PHE A 1 89 ? 3.973 -8.499 -17.641 1.00 96.31 89 PHE A N 1
ATOM 692 C CA . PHE A 1 89 ? 3.739 -8.596 -19.077 1.00 96.31 89 PHE A CA 1
ATOM 693 C C . PHE A 1 89 ? 4.457 -9.801 -19.690 1.00 96.31 89 PHE A C 1
ATOM 695 O O . PHE A 1 89 ? 3.907 -10.431 -20.589 1.00 96.31 89 PHE A O 1
ATOM 702 N N . GLU A 1 90 ? 5.618 -10.186 -19.155 1.00 95.12 90 GLU A N 1
ATOM 703 C CA . GLU A 1 90 ? 6.422 -11.309 -19.660 1.00 95.12 90 GLU A CA 1
ATOM 704 C C . GLU A 1 90 ? 5.863 -12.692 -19.289 1.00 95.12 90 GLU A C 1
ATOM 706 O O . GLU A 1 90 ? 6.005 -13.646 -20.055 1.00 95.12 90 GLU A O 1
ATOM 711 N N . LYS A 1 91 ? 5.247 -12.832 -18.110 1.00 96.94 91 LYS A N 1
ATOM 712 C CA . LYS A 1 91 ? 4.811 -14.134 -17.585 1.00 96.94 91 LYS A CA 1
ATOM 713 C C . LYS A 1 91 ? 3.309 -14.309 -17.729 1.00 96.94 91 LYS A C 1
ATOM 715 O O . LYS A 1 91 ? 2.529 -13.568 -17.139 1.00 96.94 91 LYS A O 1
ATOM 720 N N . GLU A 1 92 ? 2.895 -15.365 -18.421 1.00 95.94 92 GLU A N 1
ATOM 721 C CA . GLU A 1 92 ? 1.468 -15.639 -18.617 1.00 95.94 92 GLU A CA 1
ATOM 722 C C . GLU A 1 92 ? 0.738 -15.994 -17.314 1.00 95.94 92 GLU A C 1
ATOM 724 O O . GLU A 1 92 ? -0.419 -15.633 -17.127 1.00 95.94 92 GLU A O 1
ATOM 729 N N . SER A 1 93 ? 1.437 -16.581 -16.338 1.00 95.75 93 SER A N 1
ATOM 730 C CA . SER A 1 93 ? 0.883 -16.813 -14.996 1.00 95.75 93 SER A CA 1
ATOM 731 C C . SER A 1 93 ? 0.526 -15.527 -14.237 1.00 95.75 93 SER A C 1
ATOM 733 O O . SER A 1 93 ? -0.170 -15.594 -13.226 1.00 95.75 93 SER A O 1
ATOM 735 N N . LEU A 1 94 ? 0.992 -14.365 -14.706 1.00 96.25 94 LEU A N 1
ATOM 736 C CA . LEU A 1 94 ? 0.720 -13.047 -14.133 1.00 96.25 94 LEU A CA 1
ATOM 737 C C . LEU A 1 94 ? -0.253 -12.222 -14.989 1.00 96.25 94 LEU A C 1
ATOM 739 O O . LEU A 1 94 ? -0.511 -11.063 -14.665 1.00 96.25 94 LEU A O 1
ATOM 743 N N . ALA A 1 95 ? -0.832 -12.808 -16.044 1.00 94.75 95 ALA A N 1
ATOM 744 C CA . ALA A 1 95 ? -1.687 -12.103 -16.996 1.00 94.75 95 ALA A CA 1
ATOM 745 C C . ALA A 1 95 ? -2.878 -11.385 -16.344 1.00 94.75 95 ALA A C 1
ATOM 747 O O . ALA A 1 95 ? -3.233 -10.285 -16.765 1.00 94.75 95 ALA A O 1
ATOM 748 N N . ALA A 1 96 ? -3.441 -11.957 -15.275 1.00 92.81 96 ALA A N 1
ATOM 749 C CA . ALA A 1 96 ? -4.538 -11.357 -14.516 1.00 92.81 96 ALA A CA 1
ATOM 750 C C . ALA A 1 96 ? -4.176 -9.996 -13.887 1.00 92.81 96 ALA A C 1
ATOM 752 O O . ALA A 1 96 ? -5.060 -9.182 -13.642 1.00 92.81 96 ALA A O 1
ATOM 753 N N . PHE A 1 97 ? -2.889 -9.719 -13.648 1.00 93.69 97 PHE A N 1
ATOM 754 C CA . PHE A 1 97 ? -2.443 -8.451 -13.068 1.00 93.69 97 PHE A CA 1
ATOM 755 C C . PHE A 1 97 ? -2.308 -7.326 -14.098 1.00 93.69 97 PHE A C 1
ATOM 757 O O . PHE A 1 97 ? -2.306 -6.161 -13.715 1.00 93.69 97 PHE A O 1
ATOM 764 N N . ARG A 1 98 ? -2.269 -7.636 -15.403 1.00 94.19 98 ARG A N 1
ATOM 765 C CA . ARG A 1 98 ? -2.132 -6.643 -16.492 1.00 94.19 98 ARG A CA 1
ATOM 766 C C . ARG A 1 98 ? -3.282 -5.627 -16.516 1.00 94.19 98 ARG A C 1
ATOM 768 O O . ARG A 1 98 ? -3.148 -4.540 -17.071 1.00 94.19 98 ARG A O 1
ATOM 775 N N . SER A 1 99 ? -4.426 -5.980 -15.931 1.00 90.81 99 SER A N 1
ATOM 776 C CA . SER A 1 99 ? -5.612 -5.132 -15.836 1.00 90.81 99 SER A CA 1
ATOM 777 C C . SER A 1 99 ? -5.736 -4.379 -14.509 1.00 90.81 99 SER A C 1
ATOM 779 O O . SER A 1 99 ? -6.674 -3.592 -14.369 1.00 90.81 99 SER A O 1
ATOM 781 N N . TYR A 1 100 ? -4.816 -4.550 -13.563 1.00 91.50 100 TYR A N 1
ATOM 782 C CA . TYR A 1 100 ? -4.847 -3.780 -12.323 1.00 91.50 100 TYR A CA 1
ATOM 783 C C . TYR A 1 100 ? -4.488 -2.307 -12.590 1.00 91.50 100 TYR A C 1
ATOM 785 O O . TYR A 1 100 ? -3.692 -2.020 -13.487 1.00 91.50 100 TYR A O 1
ATOM 793 N N . PRO A 1 101 ? -5.085 -1.354 -11.852 1.00 90.00 101 PRO A N 1
ATOM 794 C CA . PRO A 1 101 ? -4.883 0.075 -12.101 1.00 90.00 101 PRO A CA 1
ATOM 795 C C . PRO A 1 101 ? -3.518 0.598 -11.641 1.00 90.00 101 PRO A C 1
ATOM 797 O O . PRO A 1 101 ? -3.087 1.645 -12.106 1.00 90.00 101 PRO A O 1
ATOM 800 N N . ASN A 1 102 ? -2.814 -0.160 -10.800 1.00 91.94 102 ASN A N 1
ATOM 801 C CA . ASN A 1 102 ? -1.591 0.254 -10.120 1.00 91.94 102 ASN A CA 1
ATOM 802 C C . ASN A 1 102 ? -0.299 -0.255 -10.774 1.00 91.94 102 ASN A C 1
ATOM 804 O O . ASN A 1 102 ? 0.714 -0.489 -10.105 1.00 91.94 102 ASN A O 1
ATOM 808 N N . LEU A 1 103 ? -0.352 -0.443 -12.092 1.00 94.19 103 LEU A N 1
ATOM 809 C CA . LEU A 1 103 ? 0.822 -0.581 -12.947 1.00 94.19 103 LEU A CA 1
ATOM 810 C C . LEU A 1 103 ? 1.223 0.803 -13.466 1.00 94.19 103 LEU A C 1
ATOM 812 O O . LEU A 1 103 ? 0.362 1.630 -13.746 1.00 94.19 103 LEU A O 1
ATOM 816 N N . LEU A 1 104 ? 2.530 1.028 -13.572 1.00 95.00 104 LEU A N 1
ATOM 817 C CA . LEU A 1 104 ? 3.152 2.272 -14.033 1.00 95.00 104 LEU A CA 1
ATOM 818 C C . LEU A 1 104 ? 3.741 2.144 -15.441 1.00 95.00 104 LEU A C 1
ATOM 820 O O . LEU A 1 104 ? 4.291 3.104 -15.974 1.00 95.00 104 LEU A O 1
ATOM 824 N N . ILE A 1 105 ? 3.681 0.951 -16.028 1.00 96.31 105 ILE A N 1
ATOM 825 C CA . ILE A 1 105 ? 4.207 0.675 -17.358 1.00 96.31 105 ILE A CA 1
ATOM 826 C C . ILE A 1 105 ? 3.280 -0.219 -18.154 1.00 96.31 105 ILE A C 1
ATOM 828 O O . ILE A 1 105 ? 2.502 -0.999 -17.601 1.00 96.31 105 ILE A O 1
ATOM 832 N N . ARG A 1 106 ? 3.445 -0.160 -19.472 1.00 96.56 106 ARG A N 1
ATOM 833 C CA . ARG A 1 106 ? 2.948 -1.167 -20.410 1.00 96.56 106 ARG A CA 1
ATOM 834 C C . ARG A 1 106 ? 3.963 -1.398 -21.535 1.00 96.56 106 ARG A C 1
ATOM 836 O O . ARG A 1 106 ? 4.848 -0.561 -21.724 1.00 96.56 106 ARG A O 1
ATOM 843 N N . PRO A 1 107 ? 3.863 -2.510 -22.282 1.00 97.31 107 PRO A N 1
ATOM 844 C CA . PRO A 1 107 ? 4.726 -2.758 -23.432 1.00 97.31 107 PRO A CA 1
ATOM 845 C C . PRO A 1 107 ? 4.587 -1.664 -24.494 1.00 97.31 107 PRO A C 1
ATOM 847 O O . PRO A 1 107 ? 3.470 -1.258 -24.817 1.00 97.31 107 PRO A O 1
ATOM 850 N N . HIS A 1 108 ? 5.712 -1.230 -25.063 1.00 95.81 108 HIS A N 1
ATOM 851 C CA . HIS A 1 108 ? 5.738 -0.292 -26.186 1.00 95.81 108 HIS A CA 1
ATOM 852 C C . HIS A 1 108 ? 5.888 -1.039 -27.526 1.00 95.81 108 HIS A C 1
ATOM 854 O O . HIS A 1 108 ? 6.555 -2.072 -27.597 1.00 95.81 108 HIS A O 1
ATOM 860 N N . ALA A 1 109 ? 5.307 -0.509 -28.610 1.00 91.56 109 ALA A N 1
ATOM 861 C CA . ALA A 1 109 ? 5.282 -1.155 -29.932 1.00 91.56 109 ALA A CA 1
ATOM 862 C C . ALA A 1 109 ? 6.680 -1.451 -30.517 1.00 91.56 109 ALA A C 1
ATOM 864 O O . ALA A 1 109 ? 6.898 -2.488 -31.133 1.00 91.56 109 ALA A O 1
ATOM 865 N N . GLU A 1 110 ? 7.636 -0.551 -30.295 1.00 90.31 110 GLU A N 1
ATOM 866 C CA . GLU A 1 110 ? 9.038 -0.677 -30.738 1.00 90.31 110 GLU A CA 1
ATOM 867 C C . GLU A 1 110 ? 9.922 -1.501 -29.781 1.00 90.31 110 GLU A C 1
ATOM 869 O O . GLU A 1 110 ? 11.141 -1.532 -29.934 1.00 90.31 110 GLU A O 1
ATOM 874 N N . GLY A 1 111 ? 9.330 -2.135 -28.769 1.00 91.38 111 GLY A N 1
ATOM 875 C CA . GLY A 1 111 ? 10.058 -2.823 -27.708 1.00 91.38 111 GLY A CA 1
ATOM 876 C C . GLY A 1 111 ? 10.297 -1.959 -26.469 1.00 91.38 111 GLY A C 1
ATOM 877 O O . GLY A 1 111 ? 10.126 -0.733 -26.465 1.00 91.38 111 GLY A O 1
ATOM 878 N N . GLY A 1 112 ? 10.662 -2.643 -25.385 1.00 94.62 112 GLY A N 1
ATOM 879 C CA . GLY A 1 112 ? 10.711 -2.068 -24.046 1.00 94.62 112 GLY A CA 1
ATOM 880 C C . GLY A 1 112 ? 9.316 -1.730 -23.512 1.00 94.62 112 GLY A C 1
ATOM 881 O O . GLY A 1 112 ? 8.311 -2.346 -23.873 1.00 94.62 112 GLY A O 1
ATOM 882 N N . TYR A 1 113 ? 9.273 -0.732 -22.642 1.00 97.00 113 TYR A N 1
ATOM 883 C CA . TYR A 1 113 ? 8.093 -0.289 -21.920 1.00 97.00 113 TYR A CA 1
ATOM 884 C C . TYR A 1 113 ? 7.954 1.230 -22.017 1.00 97.00 113 TYR A C 1
ATOM 886 O O . TYR A 1 113 ? 8.949 1.949 -22.147 1.00 97.00 113 TYR A O 1
ATOM 894 N N . GLU A 1 114 ? 6.724 1.715 -21.937 1.00 95.88 114 GLU A N 1
ATOM 895 C CA . GLU A 1 114 ? 6.406 3.138 -21.795 1.00 95.88 114 GLU A CA 1
ATOM 896 C C . GLU A 1 114 ? 5.696 3.406 -20.470 1.00 95.88 114 GLU A C 1
ATOM 898 O O . GLU A 1 114 ? 5.069 2.494 -19.915 1.00 95.88 114 GLU A O 1
ATOM 903 N N . HIS A 1 115 ? 5.795 4.641 -19.970 1.00 95.75 115 HIS A N 1
ATOM 904 C CA . HIS A 1 115 ? 5.005 5.092 -18.823 1.00 95.75 115 HIS A CA 1
ATOM 905 C C . HIS A 1 115 ? 3.520 4.947 -19.145 1.00 95.75 115 HIS A C 1
ATOM 907 O O . HIS A 1 115 ? 3.033 5.415 -20.175 1.00 95.75 115 HIS A O 1
ATOM 913 N N . PHE A 1 116 ? 2.797 4.263 -18.268 1.00 94.44 116 PHE A N 1
ATOM 914 C CA . PHE A 1 116 ? 1.362 4.118 -18.395 1.00 94.44 116 PHE A CA 1
ATOM 915 C C . PHE A 1 116 ? 0.708 3.949 -17.035 1.00 94.44 116 PHE A C 1
ATOM 917 O O . PHE A 1 116 ? 1.025 3.011 -16.311 1.00 94.44 116 PHE A O 1
ATOM 924 N N . GLU A 1 117 ? -0.267 4.803 -16.743 1.00 92.12 117 GLU A N 1
ATOM 925 C CA . GLU A 1 117 ? -1.169 4.656 -15.604 1.00 92.12 117 GLU A CA 1
ATOM 926 C C . GLU A 1 117 ? -2.614 4.704 -16.102 1.00 92.12 117 GLU A C 1
ATOM 928 O O . GLU A 1 117 ? -2.949 5.449 -17.026 1.00 92.12 117 GLU A O 1
ATOM 933 N N . LYS A 1 118 ? -3.505 3.914 -15.493 1.00 88.75 118 LYS A N 1
ATOM 934 C CA . LYS A 1 118 ? -4.929 3.924 -15.879 1.00 88.75 118 LYS A CA 1
ATOM 935 C C . LYS A 1 118 ? -5.655 5.208 -15.475 1.00 88.75 118 LYS A C 1
ATOM 937 O O . LYS A 1 118 ? -6.742 5.477 -15.984 1.00 88.75 118 LYS A O 1
ATOM 942 N N . ALA A 1 119 ? -5.078 5.977 -14.556 1.00 84.94 119 ALA A N 1
ATOM 943 C CA . ALA A 1 119 ? -5.587 7.280 -14.164 1.00 84.94 119 ALA A CA 1
ATOM 944 C C . ALA A 1 119 ? -5.514 8.289 -15.331 1.00 84.94 119 ALA A C 1
ATOM 946 O O . ALA A 1 119 ? -4.712 8.119 -16.252 1.00 84.94 119 ALA A O 1
ATOM 947 N N . PRO A 1 120 ? -6.316 9.370 -15.311 1.00 87.56 120 PRO A N 1
ATOM 948 C CA . PRO A 1 120 ? -6.132 10.495 -16.224 1.00 87.56 120 PRO A CA 1
ATOM 949 C C . PRO A 1 120 ? -4.691 11.020 -16.199 1.00 87.56 120 PRO A C 1
ATOM 951 O O . PRO A 1 120 ? -4.117 11.171 -15.123 1.00 87.56 120 PRO A O 1
ATOM 954 N N . HIS A 1 121 ? -4.143 11.382 -17.363 1.00 87.94 121 HIS A N 1
ATOM 955 C CA . HIS A 1 121 ? -2.742 11.813 -17.512 1.00 87.94 121 HIS A CA 1
ATOM 956 C C . HIS A 1 121 ? -2.333 12.962 -16.571 1.00 87.94 121 HIS A C 1
ATOM 958 O O . HIS A 1 121 ? -1.198 13.032 -16.120 1.00 87.94 121 HIS A O 1
ATOM 964 N N . ALA A 1 122 ? -3.262 13.856 -16.215 1.00 87.31 122 ALA A N 1
ATOM 965 C CA . ALA A 1 122 ? -3.010 14.950 -15.269 1.00 87.31 122 ALA A CA 1
ATOM 966 C C . ALA A 1 122 ? -2.697 14.485 -13.829 1.00 87.31 122 ALA A C 1
ATOM 968 O O . ALA A 1 122 ? -2.296 15.299 -13.000 1.00 87.31 122 ALA A O 1
ATOM 969 N N . LEU A 1 123 ? -2.930 13.207 -13.523 1.00 84.31 123 LEU A N 1
ATOM 970 C CA . LEU A 1 123 ? -2.661 12.575 -12.232 1.00 84.31 123 LEU A CA 1
ATOM 971 C C . LEU A 1 123 ? -1.480 11.598 -12.289 1.00 84.31 123 LEU A C 1
ATOM 973 O O . LEU A 1 123 ? -1.181 10.973 -11.276 1.00 84.31 123 LEU A O 1
ATOM 977 N N . TRP A 1 124 ? -0.834 11.451 -13.450 1.00 89.31 124 TRP A N 1
ATOM 978 C CA . TRP A 1 124 ? 0.297 10.546 -13.599 1.00 89.31 124 TRP A CA 1
ATOM 979 C C . TRP A 1 124 ? 1.482 10.997 -12.753 1.00 89.31 124 TRP A C 1
ATOM 981 O O . TRP A 1 124 ? 1.697 12.181 -12.480 1.00 89.31 124 TRP A O 1
ATOM 991 N N . HIS A 1 125 ? 2.263 10.019 -12.325 1.00 88.50 125 HIS A N 1
ATOM 992 C CA . HIS A 1 125 ? 3.416 10.242 -11.487 1.00 88.50 125 HIS A CA 1
ATOM 993 C C . HIS A 1 125 ? 4.652 10.554 -12.336 1.00 88.50 125 HIS A C 1
ATOM 995 O O . HIS A 1 125 ? 5.263 9.653 -12.901 1.00 88.50 125 HIS A O 1
ATOM 1001 N N . ASP A 1 126 ? 5.122 11.802 -12.297 1.00 88.44 126 ASP A N 1
ATOM 1002 C CA . ASP A 1 126 ? 6.359 12.233 -12.984 1.00 88.44 126 ASP A CA 1
ATOM 1003 C C . ASP A 1 126 ? 7.615 11.441 -12.570 1.00 88.44 126 ASP A C 1
ATOM 1005 O O . ASP A 1 126 ? 8.641 11.465 -13.244 1.00 88.44 126 ASP A O 1
ATOM 1009 N N . ASN A 1 127 ? 7.566 10.757 -11.423 1.00 89.44 127 ASN A N 1
ATOM 1010 C CA . ASN A 1 127 ? 8.642 9.918 -10.901 1.00 89.44 127 ASN A CA 1
ATOM 1011 C C . ASN A 1 127 ? 8.324 8.414 -10.951 1.00 89.44 127 ASN A C 1
ATOM 1013 O O . ASN A 1 127 ? 8.756 7.660 -10.071 1.00 89.44 127 ASN A O 1
ATOM 1017 N N . TRP A 1 128 ? 7.545 7.981 -11.944 1.00 92.19 128 TRP A N 1
ATOM 1018 C CA . TRP A 1 128 ? 7.079 6.603 -12.112 1.00 92.19 128 TRP A CA 1
ATOM 1019 C C . TRP A 1 128 ? 8.217 5.574 -12.092 1.00 92.19 128 TRP A C 1
ATOM 1021 O O . TRP A 1 128 ? 8.142 4.588 -11.356 1.00 92.19 128 TRP A O 1
ATOM 1031 N N . LEU A 1 129 ? 9.321 5.817 -12.808 1.00 93.25 129 LEU A N 1
ATOM 1032 C CA . LEU A 1 129 ? 10.414 4.847 -12.889 1.00 93.25 129 LEU A CA 1
ATOM 1033 C C . LEU A 1 129 ? 11.147 4.714 -11.552 1.00 93.25 129 LEU A C 1
ATOM 1035 O O . LEU A 1 129 ? 11.437 3.602 -11.108 1.00 93.25 129 LEU A O 1
ATOM 1039 N N . TRP A 1 130 ? 11.359 5.830 -10.846 1.00 91.75 130 TRP A N 1
ATOM 1040 C CA . TRP A 1 130 ? 11.922 5.817 -9.492 1.00 91.75 130 TRP A CA 1
ATOM 1041 C C . TRP A 1 130 ? 11.088 4.968 -8.515 1.00 91.75 130 TRP A C 1
ATOM 1043 O O . TRP A 1 130 ? 11.636 4.321 -7.621 1.00 91.75 130 TRP A O 1
ATOM 1053 N N . ARG A 1 131 ? 9.762 4.907 -8.694 1.00 91.81 131 ARG A N 1
ATOM 1054 C CA . ARG A 1 131 ? 8.870 4.087 -7.854 1.00 91.81 131 ARG A CA 1
ATOM 1055 C C . ARG A 1 131 ? 9.019 2.591 -8.100 1.00 91.81 131 ARG A C 1
ATOM 1057 O O . ARG A 1 131 ? 8.634 1.801 -7.239 1.00 91.81 131 ARG A O 1
ATOM 1064 N N . MET A 1 132 ? 9.559 2.176 -9.237 1.00 93.81 132 MET A N 1
ATOM 1065 C CA . MET A 1 132 ? 9.700 0.762 -9.592 1.00 93.81 132 MET A CA 1
ATOM 1066 C C . MET A 1 132 ? 11.101 0.206 -9.349 1.00 93.81 132 MET A C 1
ATOM 1068 O O . MET A 1 132 ? 11.332 -0.965 -9.620 1.00 93.81 132 MET A O 1
ATOM 1072 N N . VAL A 1 133 ? 12.040 1.001 -8.835 1.00 91.88 133 VAL A N 1
ATOM 1073 C CA . VAL A 1 133 ? 13.417 0.561 -8.554 1.00 91.88 133 VAL A CA 1
ATOM 1074 C C . VAL A 1 133 ? 13.697 0.460 -7.052 1.00 91.88 133 VAL A C 1
ATOM 1076 O O . VAL A 1 133 ? 12.902 0.879 -6.203 1.00 91.88 133 VAL A O 1
ATOM 1079 N N . GLU A 1 134 ? 14.859 -0.089 -6.692 1.00 82.62 134 GLU A N 1
ATOM 1080 C CA . GLU A 1 134 ? 15.317 -0.079 -5.304 1.00 82.62 134 GLU A CA 1
ATOM 1081 C C . GLU A 1 134 ? 15.622 1.362 -4.861 1.00 82.62 134 GLU A C 1
ATOM 1083 O O . GLU A 1 134 ? 16.446 2.063 -5.454 1.00 82.62 134 GLU A O 1
ATOM 1088 N N . THR A 1 135 ? 14.988 1.807 -3.774 1.00 68.75 135 THR A N 1
ATOM 1089 C CA . THR A 1 135 ? 14.971 3.205 -3.291 1.00 68.75 135 THR A CA 1
ATOM 1090 C C . THR A 1 135 ? 16.286 3.703 -2.679 1.00 68.75 135 THR A C 1
ATOM 1092 O O . THR A 1 135 ? 16.288 4.631 -1.876 1.00 68.75 135 THR A O 1
ATOM 1095 N N . ARG A 1 136 ? 17.430 3.111 -3.040 1.00 71.06 136 ARG A N 1
ATOM 1096 C CA . ARG A 1 136 ? 18.754 3.647 -2.673 1.00 71.06 136 ARG A CA 1
ATOM 1097 C C . ARG A 1 136 ? 19.131 4.876 -3.504 1.00 71.06 136 ARG A C 1
ATOM 1099 O O . ARG A 1 136 ? 20.019 5.624 -3.108 1.00 71.06 136 ARG A O 1
ATOM 1106 N N . ARG A 1 137 ? 18.472 5.078 -4.649 1.00 78.62 137 ARG A N 1
ATOM 1107 C CA . ARG A 1 137 ? 18.717 6.196 -5.568 1.00 78.62 137 ARG A CA 1
ATOM 1108 C C . ARG A 1 137 ? 17.735 7.336 -5.327 1.00 78.62 137 ARG A C 1
ATOM 1110 O O . ARG A 1 137 ? 16.601 7.108 -4.899 1.00 78.62 137 ARG A O 1
ATOM 1117 N N . LYS A 1 138 ? 18.162 8.563 -5.621 1.00 83.25 138 LYS A N 1
ATOM 1118 C CA . LYS A 1 138 ? 17.294 9.740 -5.525 1.00 83.25 138 LYS A CA 1
ATOM 1119 C C . LYS A 1 138 ? 16.426 9.880 -6.789 1.00 83.25 138 LYS A C 1
ATOM 1121 O O . LYS A 1 138 ? 16.898 9.484 -7.858 1.00 83.25 138 LYS A O 1
ATOM 1126 N N . PRO A 1 139 ? 15.198 10.424 -6.709 1.00 84.56 139 PRO A N 1
ATOM 1127 C CA . PRO A 1 139 ? 14.317 10.581 -7.872 1.00 84.56 139 PRO A CA 1
ATOM 1128 C C . PRO A 1 139 ? 14.961 11.315 -9.054 1.00 84.56 139 PRO A C 1
ATOM 1130 O O . PRO A 1 139 ? 14.715 10.967 -10.204 1.00 84.56 139 PRO A O 1
ATOM 1133 N N . GLU A 1 140 ? 15.834 12.283 -8.782 1.00 85.38 140 GLU A N 1
ATOM 1134 C CA . GLU A 1 140 ? 16.454 13.142 -9.796 1.00 85.38 140 GLU A CA 1
ATOM 1135 C C . GLU A 1 140 ? 17.407 12.367 -10.720 1.00 85.38 140 GLU A C 1
ATOM 1137 O O . GLU A 1 140 ? 17.631 12.767 -11.859 1.00 85.38 140 GLU A O 1
ATOM 1142 N N . THR A 1 141 ? 17.918 11.219 -10.264 1.00 86.94 141 THR A N 1
ATOM 1143 C CA . THR A 1 141 ? 18.810 10.341 -11.050 1.00 86.94 141 THR A CA 1
ATOM 1144 C C . THR A 1 141 ? 18.111 9.713 -12.263 1.00 86.94 141 THR A C 1
ATOM 1146 O O . THR A 1 141 ? 18.771 9.205 -13.167 1.00 86.94 141 THR A O 1
ATOM 1149 N N . PHE A 1 142 ? 16.776 9.783 -12.309 1.00 86.94 142 PHE A N 1
ATOM 1150 C CA . PHE A 1 142 ? 15.928 9.224 -13.363 1.00 86.94 142 PHE A CA 1
ATOM 1151 C C . PHE A 1 142 ? 15.412 10.278 -14.353 1.00 86.94 142 PHE A C 1
ATOM 1153 O O . PHE A 1 142 ? 14.632 9.937 -15.237 1.00 86.94 142 PHE A O 1
ATOM 1160 N N . ALA A 1 143 ? 15.853 11.539 -14.246 1.00 82.38 143 ALA A N 1
ATOM 1161 C CA . ALA A 1 143 ? 15.324 12.647 -15.046 1.00 82.38 143 ALA A CA 1
ATOM 1162 C C . ALA A 1 143 ? 15.338 12.384 -16.563 1.00 82.38 143 ALA A C 1
ATOM 1164 O O . ALA A 1 143 ? 14.393 12.754 -17.248 1.00 82.38 143 ALA A O 1
ATOM 1165 N N . GLU A 1 144 ? 16.373 11.720 -17.089 1.00 77.19 144 GLU A N 1
ATOM 1166 C CA . GLU A 1 144 ? 16.445 11.389 -18.518 1.00 77.19 144 GLU A CA 1
ATOM 1167 C C . GLU A 1 144 ? 15.388 10.366 -18.944 1.00 77.19 144 GLU A C 1
ATOM 1169 O O . GLU A 1 144 ? 14.711 10.563 -19.946 1.00 77.19 144 GLU A O 1
ATOM 1174 N N . ALA A 1 145 ? 15.202 9.304 -18.159 1.00 76.69 145 ALA A N 1
ATOM 1175 C CA . ALA A 1 145 ? 14.190 8.292 -18.443 1.00 76.69 145 ALA A CA 1
ATOM 1176 C C . ALA A 1 145 ? 12.762 8.840 -18.284 1.00 76.69 145 ALA A C 1
ATOM 1178 O O . ALA A 1 145 ? 11.857 8.420 -18.996 1.00 76.69 145 ALA A O 1
ATOM 1179 N N . HIS A 1 146 ? 12.562 9.806 -17.381 1.00 83.50 146 HIS A N 1
ATOM 1180 C CA . HIS A 1 146 ? 11.286 10.512 -17.266 1.00 83.50 146 HIS A CA 1
ATOM 1181 C C . HIS A 1 146 ? 11.028 11.437 -18.462 1.00 83.50 146 HIS A C 1
ATOM 1183 O O . HIS A 1 146 ? 9.888 11.605 -18.857 1.00 83.50 146 HIS A O 1
ATOM 1189 N N . ARG A 1 147 ? 12.064 12.025 -19.080 1.00 82.06 147 ARG A N 1
ATOM 1190 C CA . ARG A 1 147 ? 11.885 12.844 -20.293 1.00 82.06 147 ARG A CA 1
ATOM 1191 C C . ARG A 1 147 ? 11.473 12.029 -21.512 1.00 82.06 147 ARG A C 1
ATOM 1193 O O . ARG A 1 147 ? 10.823 12.573 -22.398 1.00 82.06 147 ARG A O 1
ATOM 1200 N N . SER A 1 148 ? 11.915 10.778 -21.597 1.00 85.44 148 SER A N 1
ATOM 1201 C CA . SER A 1 148 ? 11.599 9.915 -22.731 1.00 85.44 148 SER A CA 1
ATOM 1202 C C . SER A 1 148 ? 10.289 9.153 -22.565 1.00 85.44 148 SER A C 1
ATOM 1204 O O . SER A 1 148 ? 9.846 8.573 -23.548 1.00 85.44 148 SER A O 1
ATOM 1206 N N . ASP A 1 149 ? 9.710 9.101 -21.358 1.00 91.69 149 ASP A N 1
ATOM 1207 C CA . ASP A 1 149 ? 8.598 8.212 -20.982 1.00 91.69 149 ASP A CA 1
ATOM 1208 C C . ASP A 1 149 ? 8.825 6.744 -21.371 1.00 91.69 149 ASP A C 1
ATOM 1210 O O . ASP A 1 149 ? 7.888 5.981 -21.612 1.00 91.69 149 ASP A O 1
ATOM 1214 N N . ARG A 1 150 ? 10.095 6.320 -21.429 1.00 93.56 150 ARG A N 1
ATOM 1215 C CA . ARG A 1 150 ? 10.493 4.991 -21.905 1.00 93.56 150 ARG A CA 1
ATOM 1216 C C . ARG A 1 150 ? 11.454 4.308 -20.944 1.00 93.56 150 ARG A C 1
ATOM 1218 O O . ARG A 1 150 ? 12.408 4.901 -20.439 1.00 93.56 150 ARG A O 1
ATOM 1225 N N . TYR A 1 151 ? 11.229 3.012 -20.758 1.00 94.81 151 TYR A N 1
ATOM 1226 C CA . TYR A 1 151 ? 12.112 2.106 -20.037 1.00 94.81 151 TYR A CA 1
ATOM 1227 C C . TYR A 1 151 ? 12.445 0.888 -20.897 1.00 94.81 151 TYR A C 1
ATOM 1229 O O . TYR A 1 151 ? 11.566 0.198 -21.401 1.00 94.81 151 TYR A O 1
ATOM 1237 N N . ASP A 1 152 ? 13.727 0.583 -21.011 1.00 93.88 152 ASP A N 1
ATOM 1238 C CA . ASP A 1 152 ? 14.242 -0.604 -21.669 1.00 93.88 152 ASP A CA 1
ATOM 1239 C C . ASP A 1 152 ? 15.374 -1.196 -20.819 1.00 93.88 152 ASP A C 1
ATOM 1241 O O . ASP A 1 152 ? 16.329 -0.512 -20.436 1.00 93.88 152 ASP A O 1
ATOM 1245 N N . ARG A 1 153 ? 15.263 -2.494 -20.519 1.00 91.25 153 ARG A N 1
ATOM 1246 C CA . ARG A 1 153 ? 16.160 -3.215 -19.601 1.00 91.25 153 ARG A CA 1
ATOM 1247 C C . ARG A 1 153 ? 17.624 -3.204 -20.061 1.00 91.25 153 ARG A C 1
ATOM 1249 O O . ARG A 1 153 ? 18.528 -3.317 -19.234 1.00 91.25 153 ARG A O 1
ATOM 1256 N N . MET A 1 154 ? 17.861 -3.080 -21.365 1.00 92.56 154 MET A N 1
ATOM 1257 C CA . MET A 1 154 ? 19.187 -3.174 -21.973 1.00 92.56 154 MET A CA 1
ATOM 1258 C C . MET A 1 154 ? 19.840 -1.810 -22.191 1.00 92.56 154 MET A C 1
ATOM 1260 O O . MET A 1 154 ? 21.064 -1.736 -22.312 1.00 92.56 154 MET A O 1
ATOM 1264 N N . THR A 1 155 ? 19.052 -0.734 -22.240 1.00 92.94 155 THR A N 1
ATOM 1265 C CA . THR A 1 155 ? 19.549 0.585 -22.660 1.00 92.94 155 THR A CA 1
ATOM 1266 C C . THR A 1 155 ? 19.308 1.697 -21.644 1.00 92.94 155 THR A C 1
ATOM 1268 O O . THR A 1 155 ? 20.129 2.613 -21.555 1.00 92.94 155 THR A O 1
ATOM 1271 N N . THR A 1 156 ? 18.254 1.621 -20.829 1.00 92.31 156 THR A N 1
ATOM 1272 C CA . THR A 1 156 ? 17.911 2.684 -19.881 1.00 92.31 156 THR A CA 1
ATOM 1273 C C . THR A 1 156 ? 18.885 2.714 -18.704 1.00 92.31 156 THR A C 1
ATOM 1275 O O . THR A 1 156 ? 19.122 1.712 -18.021 1.00 92.31 156 THR A O 1
ATOM 1278 N N . ARG A 1 157 ? 19.460 3.895 -18.450 1.00 91.12 157 ARG A N 1
ATOM 1279 C CA . ARG A 1 157 ? 20.480 4.124 -17.419 1.00 91.12 157 ARG A CA 1
ATOM 1280 C C . ARG A 1 157 ? 20.084 5.250 -16.470 1.00 91.12 157 ARG A C 1
ATOM 1282 O O . ARG A 1 157 ? 19.467 6.224 -16.880 1.00 91.12 157 ARG A O 1
ATOM 1289 N N . ALA A 1 158 ? 20.525 5.133 -15.222 1.00 88.06 158 ALA A N 1
ATOM 1290 C CA . ALA A 1 158 ? 20.574 6.214 -14.240 1.00 88.06 158 ALA A CA 1
ATOM 1291 C C . ALA A 1 158 ? 21.966 6.219 -13.603 1.00 88.06 158 ALA A C 1
ATOM 1293 O O . ALA A 1 158 ? 22.489 5.154 -13.254 1.00 88.06 158 ALA A O 1
ATOM 1294 N N . ASP A 1 159 ? 22.572 7.402 -13.488 1.00 85.88 159 ASP A N 1
ATOM 1295 C CA . ASP A 1 159 ? 23.948 7.602 -13.006 1.00 85.88 159 ASP A CA 1
ATOM 1296 C C . ASP A 1 159 ? 24.971 6.686 -13.709 1.00 85.88 159 ASP A C 1
ATOM 1298 O O . ASP A 1 159 ? 25.791 6.013 -13.085 1.00 85.88 159 ASP A O 1
ATOM 1302 N N . GLY A 1 160 ? 24.860 6.569 -15.037 1.00 86.00 160 GLY A N 1
ATOM 1303 C CA . GLY A 1 160 ? 25.739 5.734 -15.870 1.00 86.00 160 GLY A CA 1
ATOM 1304 C C . GLY A 1 160 ? 25.501 4.219 -15.774 1.00 86.00 160 GLY A C 1
ATOM 1305 O O . GLY A 1 160 ? 26.014 3.465 -16.603 1.00 86.00 160 GLY A O 1
ATOM 1306 N N . SER A 1 161 ? 24.678 3.754 -14.832 1.00 89.25 161 SER A N 1
ATOM 1307 C CA . SER A 1 161 ? 24.395 2.331 -14.601 1.00 89.25 161 SER A CA 1
ATOM 1308 C C . SER A 1 161 ? 23.049 1.916 -15.187 1.00 89.25 161 SER A C 1
ATOM 1310 O O . SER A 1 161 ? 22.093 2.685 -15.114 1.00 89.25 161 SER A O 1
ATOM 1312 N N . LEU A 1 162 ? 22.953 0.689 -15.713 1.00 92.12 162 LEU A N 1
ATOM 1313 C CA . LEU A 1 162 ? 21.680 0.127 -16.182 1.00 92.12 162 LEU A CA 1
ATOM 1314 C C . LEU A 1 162 ? 20.649 0.076 -15.047 1.00 92.12 162 LEU A C 1
ATOM 1316 O O . LEU A 1 162 ? 20.988 -0.209 -13.893 1.00 92.12 162 LEU A O 1
ATOM 1320 N N . ILE A 1 163 ? 19.395 0.371 -15.386 1.00 91.12 163 ILE A N 1
ATOM 1321 C CA . ILE A 1 163 ? 18.272 0.320 -14.453 1.00 91.12 163 ILE A CA 1
ATOM 1322 C C . ILE A 1 163 ? 17.646 -1.076 -14.476 1.00 91.12 163 ILE A C 1
ATOM 1324 O O . ILE A 1 163 ? 17.147 -1.538 -15.501 1.00 91.12 163 ILE A O 1
ATOM 1328 N N . SER A 1 164 ? 17.609 -1.714 -13.307 1.00 92.12 164 SER A N 1
ATOM 1329 C CA . SER A 1 164 ? 16.788 -2.899 -13.060 1.00 92.12 164 SER A CA 1
ATOM 1330 C C . SER A 1 164 ? 15.574 -2.502 -12.236 1.00 92.12 164 SER A C 1
ATOM 1332 O O . SER A 1 164 ? 15.721 -1.818 -11.218 1.00 92.12 164 SER A O 1
ATOM 1334 N N . LEU A 1 165 ? 14.394 -2.969 -12.641 1.00 95.25 165 LEU A N 1
ATOM 1335 C CA . LEU A 1 165 ? 13.206 -2.855 -11.805 1.00 95.25 165 LEU A CA 1
ATOM 1336 C C . LEU A 1 165 ? 13.371 -3.731 -10.556 1.00 95.25 165 LEU A C 1
ATOM 1338 O O . LEU A 1 165 ? 13.931 -4.829 -10.603 1.00 95.25 165 LEU A O 1
ATOM 1342 N N . ALA A 1 166 ? 12.909 -3.218 -9.422 1.00 95.19 166 ALA A N 1
ATOM 1343 C CA . ALA A 1 166 ? 12.835 -3.944 -8.170 1.00 95.19 166 ALA A CA 1
ATOM 1344 C C . ALA A 1 166 ? 11.584 -4.818 -8.146 1.00 95.19 166 ALA A C 1
ATOM 1346 O O . ALA A 1 166 ? 10.542 -4.477 -8.707 1.00 95.19 166 ALA A O 1
ATOM 1347 N N . LYS A 1 167 ? 11.651 -5.916 -7.391 1.00 96.44 167 LYS A N 1
ATOM 1348 C CA . LYS A 1 167 ? 10.470 -6.715 -7.060 1.00 96.44 167 LYS A CA 1
ATOM 1349 C C . LYS A 1 167 ? 9.655 -6.002 -5.995 1.00 96.44 167 LYS A C 1
ATOM 1351 O O . LYS A 1 167 ? 9.687 -6.391 -4.833 1.00 96.44 167 LYS A O 1
ATOM 1356 N N . ASN A 1 168 ? 8.990 -4.916 -6.364 1.00 94.44 168 ASN A N 1
ATOM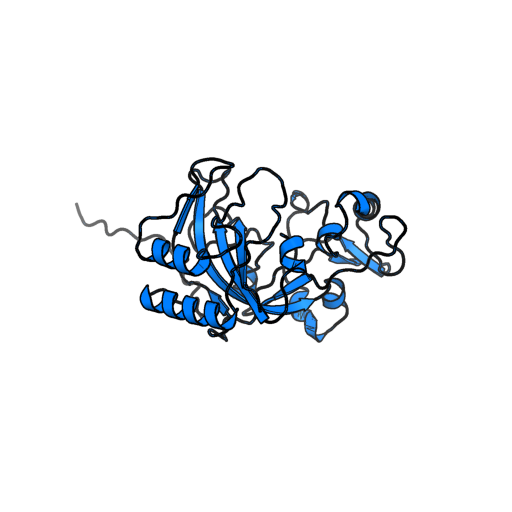 1357 C CA . ASN A 1 168 ? 8.257 -4.076 -5.428 1.00 94.44 168 ASN A CA 1
ATOM 1358 C C . ASN A 1 168 ? 6.778 -3.905 -5.783 1.00 94.44 168 ASN A C 1
ATOM 1360 O O . ASN A 1 168 ? 6.069 -3.259 -5.022 1.00 94.44 168 ASN A O 1
ATOM 1364 N N . TYR A 1 169 ? 6.280 -4.530 -6.850 1.00 96.12 169 TYR A N 1
ATOM 1365 C CA . TYR A 1 169 ? 4.848 -4.755 -7.028 1.00 96.12 169 TYR A CA 1
ATOM 1366 C C . TYR A 1 169 ? 4.403 -5.869 -6.076 1.00 96.12 169 TYR A C 1
ATOM 1368 O O . TYR A 1 169 ? 4.851 -7.013 -6.190 1.00 96.12 169 TYR A O 1
ATOM 1376 N N . ILE A 1 170 ? 3.588 -5.526 -5.083 1.00 96.38 170 ILE A N 1
ATOM 1377 C CA . ILE A 1 170 ? 3.148 -6.456 -4.045 1.00 96.38 170 ILE A CA 1
ATOM 1378 C C . ILE A 1 170 ? 1.818 -7.069 -4.449 1.00 96.38 170 ILE A C 1
ATOM 1380 O O . ILE A 1 170 ? 0.880 -6.353 -4.786 1.00 96.38 170 ILE A O 1
ATOM 1384 N N . VAL A 1 171 ? 1.725 -8.386 -4.310 1.00 96.38 171 VAL A N 1
ATOM 1385 C CA . VAL A 1 171 ? 0.464 -9.126 -4.328 1.00 96.38 171 VAL A CA 1
ATOM 1386 C C . VAL A 1 171 ? 0.227 -9.662 -2.924 1.00 96.38 171 VAL A C 1
ATOM 1388 O O . VAL A 1 171 ? 1.094 -10.335 -2.356 1.00 96.38 171 VAL A O 1
ATOM 1391 N N . PHE A 1 172 ? -0.930 -9.356 -2.351 1.00 96.00 172 PHE A N 1
ATOM 1392 C CA . PHE A 1 172 ? -1.327 -9.867 -1.045 1.00 96.00 172 PHE A CA 1
ATOM 1393 C C . PHE A 1 172 ? -2.025 -11.223 -1.162 1.00 96.00 172 PHE A C 1
ATOM 1395 O O . PHE A 1 172 ? -2.520 -11.601 -2.223 1.00 96.00 172 PHE A O 1
ATOM 1402 N N . ALA A 1 173 ? -2.057 -11.975 -0.064 1.00 95.12 173 ALA A N 1
ATOM 1403 C CA . ALA A 1 173 ? -2.891 -13.163 0.036 1.00 95.12 173 ALA A CA 1
ATOM 1404 C C . ALA A 1 173 ? -4.359 -12.771 -0.181 1.00 95.12 173 ALA A C 1
ATOM 1406 O O . ALA A 1 173 ? -4.794 -11.696 0.244 1.00 95.12 173 ALA A O 1
ATOM 1407 N N . LYS A 1 174 ? -5.111 -13.639 -0.857 1.00 90.75 174 LYS A N 1
ATOM 1408 C CA . LYS A 1 174 ? -6.530 -13.415 -1.125 1.00 90.75 174 LYS A CA 1
ATOM 1409 C C . LYS A 1 174 ? -7.336 -13.339 0.177 1.00 90.75 174 LYS A C 1
ATOM 1411 O O . LYS A 1 174 ? -6.999 -13.978 1.171 1.00 90.75 174 LYS A O 1
ATOM 1416 N N . GLU A 1 175 ? -8.415 -12.565 0.136 1.00 83.88 175 GLU A N 1
ATOM 1417 C CA . GLU A 1 175 ? -9.355 -12.369 1.251 1.00 83.88 175 GLU A CA 1
ATOM 1418 C C . GLU A 1 175 ? -10.165 -13.626 1.612 1.00 83.88 175 GLU A C 1
ATOM 1420 O O . GLU A 1 175 ? -10.690 -13.713 2.714 1.00 83.88 175 GLU A O 1
ATOM 1425 N N . ASP A 1 176 ? -10.235 -14.625 0.725 1.00 80.38 176 ASP A N 1
ATOM 1426 C CA . ASP A 1 176 ? -10.859 -15.925 1.017 1.00 80.38 176 ASP A CA 1
ATOM 1427 C C . ASP A 1 176 ? -10.031 -16.788 1.990 1.00 80.38 176 ASP A C 1
ATOM 1429 O O . ASP A 1 176 ? -10.530 -17.778 2.525 1.00 80.38 176 ASP A O 1
ATOM 1433 N N . VAL A 1 177 ? -8.786 -16.393 2.275 1.00 83.94 177 VAL A N 1
ATOM 1434 C CA . VAL A 1 177 ? -7.949 -16.983 3.321 1.00 83.94 177 VAL A CA 1
ATOM 1435 C C . VAL A 1 177 ? -7.884 -16.019 4.502 1.00 83.94 177 VAL A C 1
ATOM 1437 O O . VAL A 1 177 ? -6.876 -15.345 4.715 1.00 83.94 177 VAL A O 1
ATOM 1440 N N . GLU A 1 178 ? -8.957 -15.971 5.295 1.00 74.31 178 GLU A N 1
ATOM 1441 C CA . GLU A 1 178 ? -9.135 -15.018 6.408 1.00 74.31 178 GLU A CA 1
ATOM 1442 C C . GLU A 1 178 ? -7.937 -14.983 7.378 1.00 74.31 178 GLU A C 1
ATOM 1444 O O . GLU A 1 178 ? -7.509 -13.928 7.848 1.00 74.31 178 GLU A O 1
ATOM 1449 N N . ALA A 1 179 ? -7.313 -16.142 7.615 1.00 84.69 179 ALA A N 1
ATOM 1450 C CA . ALA A 1 179 ? -6.120 -16.271 8.455 1.00 84.69 179 ALA A CA 1
ATOM 1451 C C . ALA A 1 179 ? -4.889 -15.493 7.934 1.00 84.69 179 ALA A C 1
ATOM 1453 O O . ALA A 1 179 ? -3.927 -15.287 8.681 1.00 84.69 179 ALA A O 1
ATOM 1454 N N . LEU A 1 180 ? -4.884 -15.097 6.658 1.00 90.62 180 LEU A N 1
ATOM 1455 C CA . LEU A 1 180 ? -3.809 -14.355 5.996 1.00 90.62 180 LEU A CA 1
ATOM 1456 C C . LEU A 1 180 ? -4.214 -12.930 5.616 1.00 90.62 180 LEU A C 1
ATOM 1458 O O . LEU A 1 180 ? -3.350 -12.047 5.636 1.00 90.62 180 LEU A O 1
ATOM 1462 N N . THR A 1 181 ? -5.486 -12.694 5.311 1.00 93.69 181 THR A N 1
ATOM 1463 C CA . THR A 1 181 ? -6.005 -11.377 4.942 1.00 93.69 181 THR A CA 1
ATOM 1464 C C . THR A 1 181 ? -7.394 -11.192 5.529 1.00 93.69 181 THR A C 1
ATOM 1466 O O . THR A 1 181 ? -8.285 -11.992 5.273 1.00 93.69 181 THR A O 1
ATOM 1469 N N . TRP A 1 182 ? -7.585 -10.105 6.272 1.00 94.44 182 TRP A N 1
ATOM 1470 C CA . TRP A 1 182 ? -8.867 -9.743 6.864 1.00 94.44 182 TRP A CA 1
ATOM 1471 C C . TRP A 1 182 ? -9.131 -8.266 6.598 1.00 94.44 182 TRP A C 1
ATOM 1473 O O . TRP A 1 182 ? -8.363 -7.409 7.042 1.00 94.44 182 TRP A O 1
ATOM 1483 N N . ILE A 1 183 ? -10.209 -7.968 5.877 1.00 94.06 183 ILE A N 1
ATOM 1484 C CA . ILE A 1 183 ? -10.610 -6.608 5.508 1.00 94.06 183 ILE A CA 1
ATOM 1485 C C . ILE A 1 183 ? -11.986 -6.333 6.102 1.00 94.06 183 ILE A C 1
ATOM 1487 O O . ILE A 1 183 ? -12.906 -7.124 5.925 1.00 94.06 183 ILE A O 1
ATOM 1491 N N . ALA A 1 184 ? -12.148 -5.217 6.808 1.00 94.38 184 ALA A N 1
ATOM 1492 C CA . ALA A 1 184 ? -13.408 -4.860 7.443 1.00 94.38 184 ALA A CA 1
ATOM 1493 C C . ALA A 1 184 ? -14.479 -4.529 6.393 1.00 94.38 184 ALA A C 1
ATOM 1495 O O . ALA A 1 184 ? -14.270 -3.687 5.515 1.00 94.38 184 ALA A O 1
ATOM 1496 N N . ALA A 1 185 ? -15.676 -5.099 6.549 1.00 92.88 185 ALA A N 1
ATOM 1497 C CA . ALA A 1 185 ? -16.850 -4.716 5.760 1.00 92.88 185 ALA A CA 1
ATOM 1498 C C . ALA A 1 185 ? -17.256 -3.256 6.022 1.00 92.88 185 ALA A C 1
ATOM 1500 O O . ALA A 1 185 ? -17.723 -2.554 5.129 1.00 92.88 185 ALA A O 1
ATOM 1501 N N . ARG A 1 186 ? -17.058 -2.784 7.260 1.00 93.69 186 ARG A N 1
ATOM 1502 C CA . ARG A 1 186 ? -17.296 -1.397 7.680 1.00 93.69 186 ARG A CA 1
ATOM 1503 C C . ARG A 1 186 ? -16.103 -0.891 8.496 1.00 93.69 186 ARG A C 1
ATOM 1505 O O . ARG A 1 186 ? -16.106 -1.064 9.714 1.00 93.69 186 ARG A O 1
ATOM 1512 N N . PRO A 1 187 ? -15.082 -0.303 7.845 1.00 95.75 187 PRO A N 1
ATOM 1513 C CA . PRO A 1 187 ? -13.898 0.226 8.521 1.00 95.75 187 PRO A CA 1
ATOM 1514 C C . PRO A 1 187 ? -14.255 1.232 9.633 1.00 95.75 187 PRO A C 1
ATOM 1516 O O . PRO A 1 187 ? -14.847 2.274 9.333 1.00 95.75 187 PRO A O 1
ATOM 1519 N N . PRO A 1 188 ? -13.938 0.959 10.915 1.00 96.75 188 PRO A N 1
ATOM 1520 C CA . PRO A 1 188 ? -14.265 1.870 12.008 1.00 96.75 188 PRO A CA 1
ATOM 1521 C C . PRO A 1 188 ? -13.381 3.122 11.995 1.00 96.75 188 PRO A C 1
ATOM 1523 O O . PRO A 1 188 ? -12.188 3.055 11.696 1.00 96.75 188 PRO A O 1
ATOM 1526 N N . LEU A 1 189 ? -13.962 4.260 12.385 1.00 96.12 189 LEU A N 1
ATOM 1527 C CA . LEU A 1 189 ? -13.232 5.495 12.682 1.00 96.12 189 LEU A CA 1
ATOM 1528 C C . LEU A 1 189 ? -12.397 5.308 13.954 1.00 96.12 189 LEU A C 1
ATOM 1530 O O . LEU A 1 189 ? -12.943 4.974 15.005 1.00 96.12 189 LEU A O 1
ATOM 1534 N N . VAL A 1 190 ? -11.092 5.562 13.877 1.00 97.12 190 VAL A N 1
ATOM 1535 C CA . VAL A 1 190 ? -10.164 5.313 14.995 1.00 97.12 190 VAL A CA 1
ATOM 1536 C C . VAL A 1 190 ? -9.346 6.528 15.410 1.00 97.12 190 VAL A C 1
ATOM 1538 O O . VAL A 1 190 ? -8.928 6.601 16.565 1.00 97.12 190 VAL A O 1
ATOM 1541 N N . ALA A 1 191 ? -9.137 7.498 14.520 1.00 95.62 191 ALA A N 1
ATOM 1542 C CA . ALA A 1 191 ? -8.414 8.726 14.838 1.00 95.62 191 ALA A CA 1
ATOM 1543 C C . ALA A 1 191 ? -8.825 9.888 13.926 1.00 95.62 191 ALA A C 1
ATOM 1545 O O . ALA A 1 191 ? -9.410 9.679 12.862 1.00 95.62 191 ALA A O 1
ATOM 1546 N N . GLU A 1 192 ? -8.479 11.110 14.324 1.00 94.44 192 GLU A N 1
ATOM 1547 C CA . GLU A 1 192 ? -8.716 12.330 13.550 1.00 94.44 192 GLU A CA 1
ATOM 1548 C C . GLU A 1 192 ? -7.512 13.279 13.596 1.00 94.44 192 GLU A C 1
ATOM 1550 O O . GLU A 1 192 ? -6.800 13.340 14.594 1.00 94.44 192 GLU A O 1
ATOM 1555 N N . ALA A 1 193 ? -7.286 14.065 12.544 1.00 90.94 193 ALA A N 1
ATOM 1556 C CA . ALA A 1 193 ? -6.285 15.131 12.516 1.00 90.94 193 ALA A CA 1
ATOM 1557 C C . ALA A 1 193 ? -6.944 16.486 12.227 1.00 90.94 193 ALA A C 1
ATOM 1559 O O . ALA A 1 193 ? -7.583 16.678 11.193 1.00 90.94 193 ALA A O 1
ATOM 1560 N N . ALA A 1 194 ? -6.757 17.443 13.140 1.00 88.94 194 ALA A N 1
ATOM 1561 C CA . ALA A 1 194 ? -7.419 18.747 13.083 1.00 88.94 194 ALA A CA 1
ATOM 1562 C C . ALA A 1 194 ? -6.905 19.656 11.952 1.00 88.94 194 ALA A C 1
ATOM 1564 O O . ALA A 1 194 ? -7.677 20.396 11.345 1.00 88.94 194 ALA A O 1
ATOM 1565 N N . GLN A 1 195 ? -5.604 19.607 11.655 1.00 84.75 195 GLN A N 1
ATOM 1566 C CA . GLN A 1 195 ? -4.966 20.470 10.655 1.00 84.75 195 GLN A CA 1
ATOM 1567 C C . GLN A 1 195 ? -3.816 19.765 9.928 1.00 84.75 195 GLN A C 1
ATOM 1569 O O . GLN A 1 195 ? -3.313 18.737 10.384 1.00 84.75 195 GLN A O 1
ATOM 1574 N N . ASN A 1 196 ? -3.440 20.289 8.757 1.00 79.62 196 ASN A N 1
ATOM 1575 C CA . ASN A 1 196 ? -2.350 19.721 7.967 1.00 79.62 196 ASN A CA 1
ATOM 1576 C C . ASN A 1 196 ? -1.066 19.718 8.806 1.00 79.62 196 ASN A C 1
ATOM 1578 O O . ASN A 1 196 ? -0.773 20.690 9.500 1.00 79.62 196 ASN A O 1
ATOM 1582 N N . GLY A 1 197 ? -0.329 18.615 8.784 1.00 75.69 197 GLY A N 1
ATOM 1583 C CA . GLY A 1 197 ? 0.845 18.446 9.629 1.00 75.69 197 GLY A CA 1
ATOM 1584 C C . GLY A 1 197 ? 0.550 18.353 11.129 1.00 75.69 197 GLY A C 1
ATOM 1585 O O . GLY A 1 197 ? 1.481 18.576 11.899 1.00 75.69 197 GLY A O 1
ATOM 1586 N N . ALA A 1 198 ? -0.677 18.034 11.572 1.00 81.44 198 ALA A N 1
ATOM 1587 C CA . ALA A 1 198 ? -0.989 17.669 12.964 1.00 81.44 198 ALA A CA 1
ATOM 1588 C C . ALA A 1 198 ? -0.850 16.157 13.209 1.00 81.44 198 ALA A C 1
ATOM 1590 O O . ALA A 1 198 ? -0.987 15.354 12.290 1.00 81.44 198 ALA A O 1
ATOM 1591 N N . VAL A 1 199 ? -0.498 15.757 14.442 1.00 85.88 199 VAL A N 1
ATOM 1592 C CA . VAL A 1 199 ? -0.514 14.335 14.836 1.00 85.88 199 VAL A CA 1
ATOM 1593 C C . VAL A 1 199 ? -1.973 13.974 15.037 1.00 85.88 199 VAL A C 1
ATOM 1595 O O . VAL A 1 199 ? -2.727 14.774 15.593 1.00 85.88 199 VAL A O 1
ATOM 1598 N N . GLU A 1 200 ? -2.376 12.811 14.549 1.00 90.69 200 GLU A N 1
ATOM 1599 C CA . GLU A 1 200 ? -3.737 12.356 14.745 1.00 90.69 200 GLU A CA 1
ATOM 1600 C C . GLU A 1 200 ? -4.024 12.118 16.235 1.00 90.69 200 GLU A C 1
ATOM 1602 O O . GLU A 1 200 ? -3.198 11.597 16.988 1.00 90.69 200 GLU A O 1
ATOM 1607 N N . THR A 1 201 ? -5.211 12.518 16.670 1.00 94.00 201 THR A N 1
ATOM 1608 C CA . THR A 1 201 ? -5.761 12.195 17.981 1.00 94.00 201 THR A CA 1
ATOM 1609 C C . THR A 1 201 ? -6.599 10.938 17.843 1.00 94.00 201 THR A C 1
ATOM 1611 O O . THR A 1 201 ? -7.577 10.905 17.098 1.00 94.00 201 THR A O 1
ATOM 1614 N N . TRP A 1 202 ? -6.187 9.888 18.545 1.00 95.94 202 TRP A N 1
ATOM 1615 C CA . TRP A 1 202 ? -6.915 8.627 18.589 1.00 95.94 202 TRP A CA 1
ATOM 1616 C C . TRP A 1 202 ? -8.197 8.779 19.403 1.00 95.94 202 TRP A C 1
ATOM 1618 O O . TRP A 1 202 ? -8.202 9.422 20.453 1.00 95.94 202 TRP A O 1
ATOM 1628 N N . SER A 1 203 ? -9.271 8.166 18.916 1.00 96.00 203 SER A N 1
ATOM 1629 C CA . SER A 1 203 ? -10.548 8.099 19.616 1.00 96.00 203 SER A CA 1
ATOM 1630 C C . SER A 1 203 ? -10.389 7.405 20.972 1.00 96.00 203 SER A C 1
ATOM 1632 O O . SER A 1 203 ? -9.628 6.448 21.106 1.00 96.00 203 SER A O 1
ATOM 1634 N N . ILE A 1 204 ? -11.147 7.861 21.972 1.00 96.25 204 ILE A N 1
ATOM 1635 C CA . ILE A 1 204 ? -11.165 7.285 23.328 1.00 96.25 204 ILE A CA 1
ATOM 1636 C C . ILE A 1 204 ? -12.079 6.054 23.449 1.00 96.25 204 ILE A C 1
ATOM 1638 O O . ILE A 1 204 ? -12.348 5.576 24.548 1.00 96.25 204 ILE A O 1
ATOM 1642 N N . THR A 1 205 ? -12.596 5.545 22.330 1.00 97.56 205 THR A N 1
ATOM 1643 C CA . THR A 1 205 ? -13.409 4.323 22.330 1.00 97.56 205 THR A CA 1
ATOM 1644 C C . THR A 1 205 ? -12.573 3.102 22.737 1.00 97.56 205 THR A C 1
ATOM 1646 O O . THR A 1 205 ? -11.362 3.073 22.474 1.00 97.56 205 THR A O 1
ATOM 1649 N N . PRO A 1 206 ? -13.193 2.059 23.328 1.00 97.75 206 PRO A N 1
ATOM 1650 C CA . PRO A 1 206 ? -12.494 0.812 23.645 1.00 97.75 206 PRO A CA 1
ATOM 1651 C C . PRO A 1 206 ? -11.787 0.202 22.425 1.00 97.75 206 PRO A C 1
ATOM 1653 O O . PRO A 1 206 ? -10.620 -0.170 22.515 1.00 97.75 206 PRO A O 1
ATOM 1656 N N . LEU A 1 207 ? -12.457 0.205 21.267 1.00 97.75 207 LEU A N 1
ATOM 1657 C CA . LEU A 1 207 ? -11.930 -0.288 19.991 1.00 97.75 207 LEU A CA 1
ATOM 1658 C C . LEU A 1 207 ? -10.640 0.435 19.586 1.00 97.75 207 LEU A C 1
ATOM 1660 O O . LEU A 1 207 ? -9.617 -0.207 19.354 1.00 97.75 207 LEU A O 1
ATOM 1664 N N . ALA A 1 208 ? -10.665 1.768 19.509 1.00 97.31 208 ALA A N 1
ATOM 1665 C CA . ALA A 1 208 ? -9.505 2.538 19.066 1.00 97.31 208 ALA A CA 1
ATOM 1666 C C . ALA A 1 208 ? -8.346 2.468 20.073 1.00 97.31 208 ALA A C 1
ATOM 1668 O O . ALA A 1 208 ? -7.185 2.386 19.670 1.00 97.31 208 ALA A O 1
ATOM 1669 N N . THR A 1 209 ? -8.653 2.443 21.372 1.00 97.00 209 THR A N 1
ATOM 1670 C CA . THR A 1 209 ? -7.653 2.321 22.442 1.00 97.00 209 THR A CA 1
ATOM 1671 C C . THR A 1 209 ? -6.920 0.982 22.371 1.00 97.00 209 THR A C 1
ATOM 1673 O O . THR A 1 209 ? -5.687 0.947 22.392 1.00 97.00 209 THR A O 1
ATOM 1676 N N . GLU A 1 210 ? -7.661 -0.119 22.242 1.00 97.19 210 GLU A N 1
ATOM 1677 C CA . GLU A 1 210 ? -7.083 -1.459 22.153 1.00 97.19 210 GLU A CA 1
ATOM 1678 C C . GLU A 1 210 ? -6.295 -1.644 20.852 1.00 97.19 210 GLU A C 1
ATOM 1680 O O . GLU A 1 210 ? -5.155 -2.105 20.903 1.00 97.19 210 GLU A O 1
ATOM 1685 N N . LEU A 1 211 ? -6.834 -1.204 19.706 1.00 97.00 211 LEU A N 1
ATOM 1686 C CA . LEU A 1 211 ? -6.125 -1.263 18.424 1.00 97.00 211 LEU A CA 1
ATOM 1687 C C . LEU A 1 211 ? -4.799 -0.499 18.479 1.00 97.00 211 LEU A C 1
ATOM 1689 O O . LEU A 1 211 ? -3.765 -0.997 18.032 1.00 97.00 211 LEU A O 1
ATOM 1693 N N . ARG A 1 212 ? -4.811 0.710 19.054 1.00 95.56 212 ARG A N 1
ATOM 1694 C CA . ARG A 1 212 ? -3.603 1.521 19.210 1.00 95.56 212 ARG A CA 1
ATOM 1695 C C . ARG A 1 212 ? -2.565 0.802 20.067 1.00 95.56 212 ARG A C 1
ATOM 1697 O O . ARG A 1 212 ? -1.392 0.781 19.704 1.00 95.56 212 ARG A O 1
ATOM 1704 N N . SER A 1 213 ? -2.989 0.211 21.183 1.00 94.50 213 SER A N 1
ATOM 1705 C CA . SER A 1 213 ? -2.107 -0.557 22.065 1.00 94.50 213 SER A CA 1
ATOM 1706 C C . SER A 1 213 ? -1.507 -1.769 21.343 1.00 94.50 213 SER A C 1
ATOM 1708 O O . SER A 1 213 ? -0.288 -1.952 21.355 1.00 94.50 213 SER A O 1
ATOM 1710 N N . LEU A 1 214 ? -2.343 -2.539 20.641 1.00 94.56 214 LEU A N 1
ATOM 1711 C CA . LEU A 1 214 ? -1.957 -3.734 19.887 1.00 94.56 214 LEU A CA 1
ATOM 1712 C C . LEU A 1 214 ? -0.889 -3.425 18.833 1.00 94.56 214 LEU A C 1
ATOM 1714 O O . LEU A 1 214 ? 0.074 -4.183 18.691 1.00 94.56 214 LEU A O 1
ATOM 1718 N N . LEU A 1 215 ? -1.055 -2.319 18.102 1.00 92.88 215 LEU A N 1
ATOM 1719 C CA . LEU A 1 215 ? -0.170 -1.950 17.000 1.00 92.88 215 LEU A CA 1
ATOM 1720 C C . LEU A 1 215 ? 1.088 -1.221 17.467 1.00 92.88 215 LEU A C 1
ATOM 1722 O O . LEU A 1 215 ? 2.175 -1.510 16.979 1.00 92.88 215 LEU A O 1
ATOM 1726 N N . PHE A 1 216 ? 0.968 -0.266 18.389 1.00 91.19 216 PHE A N 1
ATOM 1727 C CA . PHE A 1 216 ? 2.040 0.700 18.630 1.00 91.19 216 PHE A CA 1
ATOM 1728 C C . PHE A 1 216 ? 2.861 0.457 19.894 1.00 91.19 216 PHE A C 1
ATOM 1730 O O . PHE A 1 216 ? 3.867 1.143 20.094 1.00 91.19 216 PHE A O 1
ATOM 1737 N N . THR A 1 217 ? 2.507 -0.529 20.721 1.00 89.94 217 THR A N 1
ATOM 1738 C CA . THR A 1 217 ? 3.355 -0.930 21.852 1.00 89.94 217 THR A CA 1
ATOM 1739 C C . THR A 1 217 ? 4.686 -1.480 21.332 1.00 89.94 217 THR A C 1
ATOM 1741 O O . THR A 1 217 ? 4.740 -2.553 20.735 1.00 89.94 217 THR A O 1
ATOM 1744 N N . GLY A 1 218 ? 5.763 -0.713 21.533 1.00 84.00 218 GLY A N 1
ATOM 1745 C CA . GLY A 1 218 ? 7.120 -1.029 21.071 1.00 84.00 218 GLY A CA 1
ATOM 1746 C C . GLY A 1 218 ? 7.383 -0.772 19.579 1.00 84.00 218 GLY A C 1
ATOM 1747 O O . GLY A 1 218 ? 8.442 -1.153 19.080 1.00 84.00 218 GLY A O 1
ATOM 1748 N N . ALA A 1 219 ? 6.442 -0.171 18.844 1.00 85.25 219 ALA A N 1
ATOM 1749 C CA . ALA A 1 219 ? 6.646 0.165 17.435 1.00 85.25 219 ALA A CA 1
ATOM 1750 C C . ALA A 1 219 ? 7.670 1.288 17.257 1.00 85.25 219 ALA A C 1
ATOM 1752 O O . ALA A 1 219 ? 7.892 2.108 18.148 1.00 85.25 219 ALA A O 1
ATOM 1753 N N . THR A 1 220 ? 8.269 1.360 16.064 1.00 80.31 220 THR A N 1
ATOM 1754 C CA . THR A 1 220 ? 9.258 2.405 15.740 1.00 80.31 220 THR A CA 1
ATOM 1755 C C . THR A 1 220 ? 8.680 3.818 15.824 1.00 80.31 220 THR A C 1
ATOM 1757 O O . THR A 1 220 ? 9.421 4.782 16.014 1.00 80.31 220 THR A O 1
ATOM 1760 N N . ARG A 1 221 ? 7.360 3.943 15.658 1.00 82.81 221 ARG A N 1
ATOM 1761 C CA . ARG A 1 221 ? 6.561 5.162 15.807 1.00 82.81 221 ARG A CA 1
ATOM 1762 C C . ARG A 1 221 ? 5.172 4.780 16.294 1.00 82.81 221 ARG A C 1
ATOM 1764 O O . ARG A 1 221 ? 4.719 3.682 16.005 1.00 82.81 221 ARG A O 1
ATOM 1771 N N . ASN A 1 222 ? 4.488 5.702 16.963 1.00 84.50 222 ASN A N 1
ATOM 1772 C CA . ASN A 1 222 ? 3.144 5.514 17.518 1.00 84.50 222 ASN A CA 1
ATOM 1773 C C . ASN A 1 222 ? 2.087 6.425 16.864 1.00 84.50 222 ASN A C 1
ATOM 1775 O O . ASN A 1 222 ? 1.132 6.835 17.526 1.00 84.50 222 ASN A O 1
ATOM 1779 N N . THR A 1 223 ? 2.296 6.767 15.587 1.00 86.12 223 THR A N 1
ATOM 1780 C CA . THR A 1 223 ? 1.437 7.659 14.796 1.00 86.12 223 THR A CA 1
ATOM 1781 C C . THR A 1 223 ? 1.220 7.126 13.378 1.00 86.12 223 THR A C 1
ATOM 1783 O O . THR A 1 223 ? 2.109 6.493 12.803 1.00 86.12 223 THR A O 1
ATOM 1786 N N . LEU A 1 224 ? 0.039 7.404 12.822 1.00 84.31 224 LEU A N 1
ATOM 1787 C CA . LEU A 1 224 ? -0.390 7.082 11.457 1.00 84.31 224 LEU A CA 1
ATOM 1788 C C . LEU A 1 224 ? 0.129 8.063 10.394 1.00 84.31 224 LEU A C 1
ATOM 1790 O O . LEU A 1 224 ? 0.062 7.744 9.210 1.00 84.31 224 LEU A O 1
ATOM 1794 N N . ARG A 1 225 ? 0.600 9.255 10.791 1.00 71.00 225 ARG A N 1
ATOM 1795 C CA . ARG A 1 225 ? 0.763 10.433 9.917 1.00 71.00 225 ARG A CA 1
ATOM 1796 C C . ARG A 1 225 ? 1.204 10.149 8.472 1.00 71.00 225 ARG A C 1
ATOM 1798 O O . ARG A 1 225 ? 2.323 9.700 8.217 1.00 71.00 225 ARG A O 1
ATOM 1805 N N . THR A 1 226 ? 0.375 10.633 7.545 1.00 56.53 226 THR A N 1
ATOM 1806 C CA . THR A 1 226 ? 0.691 10.899 6.126 1.00 56.53 226 THR A CA 1
ATOM 1807 C C . THR A 1 226 ? 0.348 12.330 5.680 1.00 56.53 226 THR A C 1
ATOM 1809 O O . THR A 1 226 ? 0.573 12.680 4.527 1.00 56.53 226 THR A O 1
ATOM 1812 N N . THR A 1 227 ? -0.143 13.204 6.566 1.00 51.09 227 THR A N 1
ATOM 1813 C CA . THR A 1 227 ? -0.607 14.555 6.198 1.00 51.09 227 THR A CA 1
ATOM 1814 C C . THR A 1 227 ? 0.495 15.611 6.289 1.00 51.09 227 THR A C 1
ATOM 1816 O O . THR A 1 227 ? 0.402 16.538 7.091 1.00 51.09 227 THR A O 1
ATOM 1819 N N . ASN A 1 228 ? 1.553 15.478 5.493 1.00 42.56 228 ASN A N 1
ATOM 1820 C CA . ASN A 1 228 ? 2.391 16.619 5.128 1.00 42.56 228 ASN A CA 1
ATOM 1821 C C . ASN A 1 228 ? 2.178 16.898 3.643 1.00 42.56 228 ASN A C 1
ATOM 1823 O O . ASN A 1 228 ? 1.971 15.980 2.847 1.00 42.56 228 ASN A O 1
ATOM 1827 N N . SER A 1 229 ? 2.244 18.164 3.251 1.00 42.34 229 SER A N 1
ATOM 1828 C CA . SER A 1 229 ? 2.302 18.511 1.838 1.00 42.34 229 SER A CA 1
ATOM 1829 C C . SER A 1 229 ? 3.616 17.977 1.257 1.00 42.34 229 SER A C 1
ATOM 1831 O O . SER A 1 229 ? 4.683 18.494 1.566 1.00 42.34 229 SER A O 1
ATOM 1833 N N . GLN A 1 230 ? 3.525 16.964 0.393 1.00 41.19 230 GLN A N 1
ATOM 1834 C CA . GLN A 1 230 ? 4.518 16.665 -0.649 1.00 41.19 230 GLN A CA 1
ATOM 1835 C C . GLN A 1 230 ? 5.849 15.993 -0.263 1.00 41.19 230 GLN A C 1
ATOM 1837 O O . GLN A 1 230 ? 6.803 16.085 -1.028 1.00 41.19 230 GLN A O 1
ATOM 1842 N N . THR A 1 231 ? 5.960 15.251 0.842 1.00 41.16 231 THR A N 1
ATOM 1843 C CA . THR A 1 231 ? 7.166 14.420 1.062 1.00 41.16 231 THR A CA 1
ATOM 1844 C C . THR A 1 231 ? 6.807 12.956 1.262 1.00 41.16 231 THR A C 1
ATOM 1846 O O . THR A 1 231 ? 6.018 12.614 2.138 1.00 41.16 231 THR A O 1
ATOM 1849 N N . ALA A 1 232 ? 7.391 12.079 0.440 1.00 36.91 232 ALA A N 1
ATOM 1850 C CA . ALA A 1 232 ? 7.313 10.632 0.604 1.00 36.91 232 ALA A CA 1
ATOM 1851 C C . ALA A 1 232 ? 7.868 10.264 1.990 1.00 36.91 232 ALA A C 1
ATOM 1853 O O . ALA A 1 232 ? 9.078 10.271 2.214 1.00 36.91 232 ALA A O 1
ATOM 1854 N N . HIS A 1 233 ? 6.986 10.045 2.965 1.00 50.34 233 HIS A N 1
ATOM 1855 C CA . HIS A 1 233 ? 7.414 9.872 4.347 1.00 50.34 233 HIS A CA 1
ATOM 1856 C C . HIS A 1 233 ? 8.031 8.497 4.578 1.00 50.34 233 HIS A C 1
ATOM 1858 O O . HIS A 1 233 ? 7.337 7.481 4.644 1.00 50.34 233 HIS A O 1
ATOM 1864 N N . SER A 1 234 ? 9.346 8.528 4.776 1.00 51.12 234 SER A N 1
ATOM 1865 C CA . SER A 1 234 ? 10.158 7.470 5.357 1.00 51.12 234 SER A CA 1
ATOM 1866 C C . SER A 1 234 ? 10.329 7.680 6.878 1.00 51.12 234 SER A C 1
ATOM 1868 O O . SER A 1 234 ? 10.274 8.819 7.372 1.00 51.12 234 SER A O 1
ATOM 1870 N N . PRO A 1 235 ? 10.542 6.608 7.659 1.00 61.72 235 PRO A N 1
ATOM 1871 C CA . PRO A 1 235 ? 10.410 5.206 7.288 1.00 61.72 235 PRO A CA 1
ATOM 1872 C C . PRO A 1 235 ? 9.015 4.656 7.601 1.00 61.72 235 PRO A C 1
ATOM 1874 O O . PRO A 1 235 ? 8.240 5.239 8.366 1.00 61.72 235 PRO A O 1
ATOM 1877 N N . ALA A 1 236 ? 8.730 3.493 7.016 1.00 71.50 236 ALA A N 1
ATOM 1878 C CA . ALA A 1 236 ? 7.596 2.651 7.362 1.00 71.50 236 ALA A CA 1
ATOM 1879 C C . ALA A 1 236 ? 7.461 2.484 8.888 1.00 71.50 236 ALA A C 1
ATOM 1881 O O . ALA A 1 236 ? 8.457 2.294 9.595 1.00 71.50 236 ALA A O 1
ATOM 1882 N N . VAL A 1 237 ? 6.231 2.505 9.402 1.00 81.88 237 VAL A N 1
ATOM 1883 C CA . VAL A 1 237 ? 5.981 2.104 10.790 1.00 81.88 237 VAL A CA 1
ATOM 1884 C C . VAL A 1 237 ? 6.145 0.592 10.849 1.00 81.88 237 VAL A C 1
ATOM 1886 O O . VAL A 1 237 ? 5.325 -0.137 10.294 1.00 81.88 237 VAL A O 1
ATOM 1889 N N . ARG A 1 238 ? 7.210 0.127 11.503 1.00 87.19 238 ARG A N 1
ATOM 1890 C CA . ARG A 1 238 ? 7.475 -1.295 11.714 1.00 87.19 238 ARG A CA 1
ATOM 1891 C C . ARG A 1 238 ? 6.956 -1.688 13.089 1.00 87.19 238 ARG A C 1
ATOM 1893 O O . ARG A 1 238 ? 7.318 -1.068 14.091 1.00 87.19 238 ARG A O 1
ATOM 1900 N N . LEU A 1 239 ? 6.138 -2.729 13.124 1.00 87.88 239 LEU A N 1
ATOM 1901 C CA . LEU A 1 239 ? 5.637 -3.318 14.357 1.00 87.88 239 LEU A CA 1
ATOM 1902 C C . LEU A 1 239 ? 6.693 -4.289 14.910 1.00 87.88 239 LEU A C 1
ATOM 1904 O O . LEU A 1 239 ? 7.282 -5.054 14.137 1.00 87.88 239 LEU A O 1
ATOM 1908 N N . PRO A 1 240 ? 6.941 -4.305 16.229 1.00 86.00 240 PRO A N 1
ATOM 1909 C CA . PRO A 1 240 ? 8.004 -5.093 16.856 1.00 86.00 240 PRO A CA 1
ATOM 1910 C C . PRO A 1 240 ? 7.553 -6.539 17.119 1.00 86.00 240 PRO A C 1
ATOM 1912 O O . PRO A 1 240 ? 7.974 -7.166 18.086 1.00 86.00 240 PRO A O 1
ATOM 1915 N N . ARG A 1 241 ? 6.615 -7.047 16.319 1.00 88.06 241 ARG A N 1
ATOM 1916 C CA . ARG A 1 241 ? 5.900 -8.297 16.571 1.00 88.06 241 ARG A CA 1
ATOM 1917 C C . ARG A 1 241 ? 5.926 -9.162 15.326 1.00 88.06 241 ARG A C 1
ATOM 1919 O O . ARG A 1 241 ? 5.923 -8.656 14.200 1.00 88.06 241 ARG A O 1
ATOM 1926 N N . GLU A 1 242 ? 5.955 -10.470 15.540 1.00 91.19 242 GLU A N 1
ATOM 1927 C CA . GLU A 1 242 ? 5.912 -11.421 14.440 1.00 91.19 242 GLU A CA 1
ATOM 1928 C C . GLU A 1 242 ? 4.574 -11.358 13.705 1.00 91.19 242 GLU A C 1
ATOM 1930 O O . GLU A 1 242 ? 3.514 -11.250 14.322 1.00 91.19 242 GLU A O 1
ATOM 1935 N N . ALA A 1 243 ? 4.635 -11.469 12.379 1.00 92.56 243 ALA A N 1
ATOM 1936 C CA . ALA A 1 243 ? 3.477 -11.443 11.495 1.00 92.56 243 ALA A CA 1
ATOM 1937 C C . ALA A 1 243 ? 2.364 -12.421 11.915 1.00 92.56 243 ALA A C 1
ATOM 1939 O O . ALA A 1 243 ? 1.201 -12.038 11.955 1.00 92.56 243 ALA A O 1
ATOM 1940 N N . SER A 1 244 ? 2.701 -13.662 12.280 1.00 93.00 244 SER A N 1
ATOM 1941 C CA . SER A 1 244 ? 1.729 -14.668 12.742 1.00 93.00 244 SER A CA 1
ATOM 1942 C C . SER A 1 244 ? 0.967 -14.223 13.988 1.00 93.00 244 SER A C 1
ATOM 1944 O O . SER A 1 244 ? -0.256 -14.341 14.031 1.00 93.00 244 SER A O 1
ATOM 1946 N N . ILE A 1 245 ? 1.683 -13.670 14.967 1.00 93.94 245 ILE A N 1
ATOM 1947 C CA . ILE A 1 245 ? 1.112 -13.176 16.219 1.00 93.94 245 ILE A CA 1
ATOM 1948 C C . ILE A 1 245 ? 0.220 -11.962 15.942 1.00 93.94 245 ILE A C 1
ATOM 1950 O O . ILE A 1 245 ? -0.906 -11.909 16.424 1.00 93.94 245 ILE A O 1
ATOM 1954 N N . ILE A 1 246 ? 0.684 -11.011 15.122 1.00 94.44 246 ILE A N 1
ATOM 1955 C CA . ILE A 1 246 ? -0.111 -9.835 14.741 1.00 94.44 246 ILE A CA 1
ATOM 1956 C C . ILE A 1 246 ? -1.418 -10.239 14.055 1.00 94.44 246 ILE A C 1
ATOM 1958 O O . ILE A 1 246 ? -2.457 -9.678 14.386 1.00 94.44 246 ILE A O 1
ATOM 1962 N N . ARG A 1 247 ? -1.401 -11.213 13.136 1.00 94.75 247 ARG A N 1
ATOM 1963 C CA . ARG A 1 247 ? -2.632 -11.678 12.471 1.00 94.75 247 ARG A CA 1
ATOM 1964 C C . ARG A 1 247 ? -3.617 -12.278 13.455 1.00 94.75 247 ARG A C 1
ATOM 1966 O O . ARG A 1 247 ? -4.773 -11.871 13.465 1.00 94.75 247 ARG A O 1
ATOM 1973 N N . ALA A 1 248 ? -3.154 -13.216 14.281 1.00 95.50 248 ALA A N 1
ATOM 1974 C CA . ALA A 1 248 ? -4.002 -13.869 15.270 1.00 95.50 248 ALA A CA 1
ATOM 1975 C C . ALA A 1 248 ? -4.642 -12.839 16.214 1.00 95.50 248 ALA A C 1
ATOM 1977 O O . ALA A 1 248 ? -5.848 -12.876 16.450 1.00 95.50 248 ALA A O 1
ATOM 1978 N N . ASP A 1 249 ? -3.855 -11.866 16.672 1.00 96.44 249 ASP A N 1
ATOM 1979 C CA . ASP A 1 249 ? -4.336 -10.799 17.541 1.00 96.44 249 ASP A CA 1
ATOM 1980 C C . ASP A 1 249 ? -5.323 -9.861 16.847 1.00 96.44 249 ASP A C 1
ATOM 1982 O O . ASP A 1 249 ? -6.308 -9.473 17.470 1.00 96.44 249 ASP A O 1
ATOM 1986 N N . LEU A 1 250 ? -5.086 -9.493 15.583 1.00 97.00 250 LEU A N 1
ATOM 1987 C CA . LEU A 1 250 ? -5.985 -8.622 14.819 1.00 97.00 250 LEU A CA 1
ATOM 1988 C C . LEU A 1 250 ? -7.313 -9.310 14.485 1.00 97.00 250 LEU A C 1
ATOM 1990 O O . LEU A 1 250 ? -8.355 -8.663 14.549 1.00 97.00 250 LEU A O 1
ATOM 1994 N N . ILE A 1 251 ? -7.293 -10.611 14.189 1.00 96.06 251 ILE A N 1
ATOM 1995 C CA . ILE A 1 251 ? -8.507 -11.419 14.004 1.00 96.06 251 ILE A CA 1
ATOM 1996 C C . ILE A 1 251 ? -9.278 -11.504 15.326 1.00 96.06 251 ILE A C 1
ATOM 1998 O O . ILE A 1 251 ? -10.468 -11.196 15.384 1.00 96.06 251 ILE A O 1
ATOM 2002 N N . ALA A 1 252 ? -8.596 -11.847 16.424 1.00 97.00 252 ALA A N 1
ATOM 2003 C CA . ALA A 1 252 ? -9.221 -11.906 17.743 1.00 97.00 252 ALA A CA 1
ATOM 2004 C C . ALA A 1 252 ? -9.785 -10.540 18.171 1.00 97.00 252 ALA A C 1
ATOM 2006 O O . ALA A 1 252 ? -10.879 -10.471 18.729 1.00 97.00 252 ALA A O 1
ATOM 2007 N N . PHE A 1 253 ? -9.063 -9.456 17.881 1.00 97.69 253 PHE A N 1
ATOM 2008 C CA . PHE A 1 253 ? -9.520 -8.082 18.066 1.00 97.69 253 PHE A CA 1
ATOM 2009 C C . PHE A 1 253 ? -10.797 -7.808 17.263 1.00 97.69 253 PHE A C 1
ATOM 2011 O O . PHE A 1 253 ? -11.783 -7.347 17.836 1.00 97.69 253 PHE A O 1
ATOM 2018 N N . ALA A 1 254 ? -10.819 -8.142 15.969 1.00 96.81 254 ALA A N 1
ATOM 2019 C CA . ALA A 1 254 ? -11.988 -7.940 15.121 1.00 96.81 254 ALA A CA 1
ATOM 2020 C C . ALA A 1 254 ? -13.226 -8.661 15.672 1.00 96.81 254 ALA A C 1
ATOM 2022 O O . ALA A 1 254 ? -14.280 -8.040 15.821 1.00 96.81 254 ALA A O 1
ATOM 2023 N N . HIS A 1 255 ? -13.086 -9.932 16.061 1.00 95.94 255 HIS A N 1
ATOM 2024 C CA . HIS A 1 255 ? -14.181 -10.701 16.650 1.00 95.94 255 HIS A CA 1
ATOM 2025 C C . HIS A 1 255 ? -14.648 -10.138 17.997 1.00 95.94 255 HIS A C 1
ATOM 2027 O O . HIS A 1 255 ? -15.853 -10.015 18.211 1.00 95.94 255 HIS A O 1
ATOM 2033 N N . ARG A 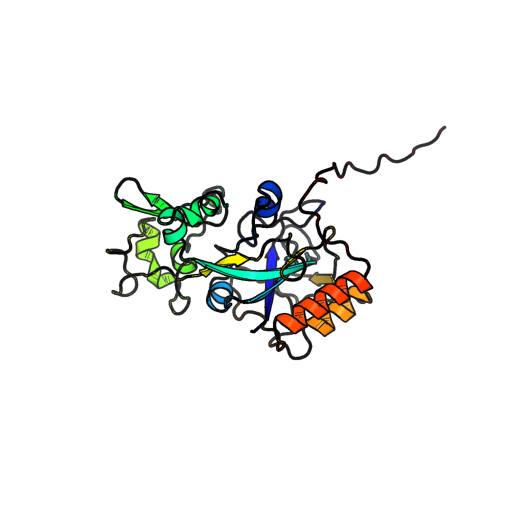1 256 ? -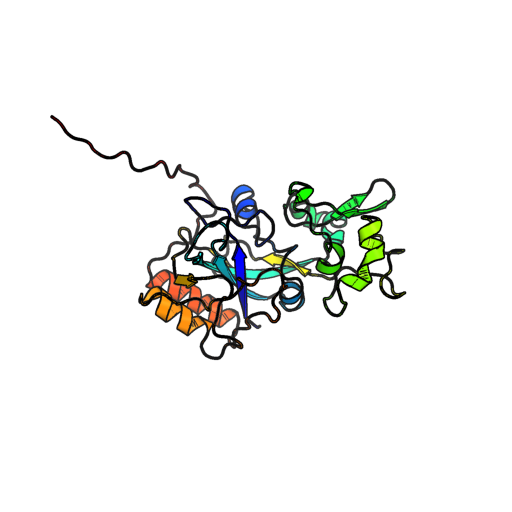13.724 -9.749 18.891 1.00 97.81 256 ARG A N 1
ATOM 2034 C CA . ARG A 1 256 ? -14.070 -9.136 20.188 1.00 97.81 256 ARG A CA 1
ATOM 2035 C C . ARG A 1 256 ? -14.901 -7.866 20.028 1.00 97.81 256 ARG A C 1
ATOM 2037 O O . ARG A 1 256 ? -15.805 -7.633 20.823 1.00 97.81 256 ARG A O 1
ATOM 2044 N N . HIS A 1 257 ? -14.604 -7.065 19.006 1.00 97.75 257 HIS A N 1
ATOM 2045 C CA . HIS A 1 257 ? -15.315 -5.817 18.712 1.00 97.75 257 HIS A CA 1
ATOM 2046 C C . HIS A 1 257 ? -16.497 -5.994 17.747 1.00 97.75 257 HIS A C 1
ATOM 2048 O O . HIS A 1 257 ? -17.072 -5.002 17.302 1.00 97.75 257 HIS A O 1
ATOM 2054 N N . GLY A 1 258 ? -16.881 -7.236 17.423 1.00 96.56 258 GLY A N 1
ATOM 2055 C CA . GLY A 1 258 ? -18.032 -7.531 16.562 1.00 96.56 258 GLY A CA 1
ATOM 2056 C C . GLY A 1 258 ? -17.886 -7.006 15.131 1.00 96.56 258 GLY A C 1
ATOM 2057 O O . GLY A 1 258 ? -18.880 -6.676 14.482 1.00 96.56 258 GLY A O 1
ATOM 2058 N N . LEU A 1 259 ? -16.652 -6.876 14.642 1.00 96.19 259 LEU A N 1
ATOM 2059 C CA . LEU A 1 259 ? -16.372 -6.390 13.298 1.00 96.19 259 LEU A CA 1
ATOM 2060 C C . LEU A 1 259 ? -16.511 -7.538 12.298 1.00 96.19 259 LEU A C 1
ATOM 2062 O O . LEU A 1 259 ? -15.951 -8.616 12.484 1.00 96.19 259 LEU A O 1
ATOM 2066 N N . ALA A 1 260 ? -17.257 -7.292 11.226 1.00 94.12 260 ALA A N 1
ATOM 2067 C CA . ALA A 1 260 ? -17.437 -8.255 10.149 1.00 94.12 260 ALA A CA 1
ATOM 2068 C C . ALA A 1 260 ? -16.334 -8.103 9.096 1.00 94.12 260 ALA A C 1
ATOM 2070 O O . ALA A 1 260 ? -15.999 -6.977 8.704 1.00 94.12 260 ALA A O 1
ATOM 2071 N N . ALA A 1 261 ? -15.821 -9.234 8.612 1.00 91.75 261 ALA A N 1
ATOM 2072 C CA . ALA A 1 261 ? -15.020 -9.274 7.399 1.00 91.75 261 ALA A CA 1
ATOM 2073 C C . ALA A 1 261 ? -15.891 -8.910 6.189 1.00 91.75 261 ALA A C 1
ATOM 2075 O O . ALA A 1 261 ? -17.088 -9.209 6.150 1.00 91.75 261 ALA A O 1
ATOM 2076 N N . ARG A 1 262 ? -15.288 -8.274 5.191 1.00 87.94 262 ARG A N 1
ATOM 2077 C CA . ARG A 1 262 ? -15.871 -8.120 3.863 1.00 87.94 262 ARG A CA 1
ATOM 2078 C C . ARG A 1 262 ? -16.048 -9.515 3.260 1.00 87.94 262 ARG A C 1
ATOM 2080 O O . ARG A 1 262 ? -15.101 -10.294 3.226 1.00 87.94 262 ARG A O 1
ATOM 2087 N N . SER A 1 263 ? -17.255 -9.849 2.810 1.00 73.12 263 SER A N 1
ATOM 2088 C CA . SER A 1 263 ? -17.492 -11.100 2.094 1.00 73.12 263 SER A CA 1
ATOM 2089 C C . SER A 1 263 ? -17.028 -10.957 0.645 1.00 73.12 263 SER A C 1
ATOM 2091 O O . SER A 1 263 ? -17.509 -10.098 -0.096 1.00 73.12 263 SER A O 1
ATOM 2093 N N . ASN A 1 264 ? -16.124 -11.836 0.214 1.00 60.72 264 ASN A N 1
ATOM 2094 C CA . ASN A 1 264 ? -15.849 -12.056 -1.204 1.00 60.72 264 ASN A CA 1
ATOM 2095 C C . ASN A 1 264 ? -17.035 -12.797 -1.830 1.00 60.72 264 ASN A C 1
ATOM 2097 O O . ASN A 1 264 ? -17.000 -14.010 -2.017 1.00 60.72 264 ASN A O 1
ATOM 2101 N N . GLY A 1 265 ? -18.126 -12.081 -2.087 1.00 47.59 265 GLY A N 1
ATOM 2102 C CA . GLY A 1 265 ? -19.301 -12.642 -2.740 1.00 47.59 265 GLY A CA 1
ATOM 2103 C C . GLY A 1 265 ? -20.603 -12.076 -2.196 1.00 47.59 265 GLY A C 1
ATOM 2104 O O . GLY A 1 265 ? -20.966 -12.341 -1.056 1.00 47.59 265 GLY A O 1
ATOM 2105 N N . HIS A 1 266 ? -21.307 -11.360 -3.078 1.00 40.50 266 HIS A N 1
ATOM 2106 C CA . HIS A 1 266 ? -22.705 -10.926 -2.969 1.00 40.50 266 HIS A CA 1
ATOM 2107 C C . HIS A 1 266 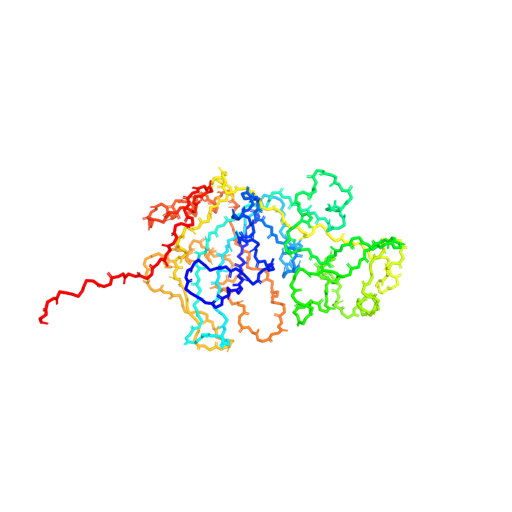? -22.968 -9.894 -1.865 1.00 40.50 266 HIS A C 1
ATOM 2109 O O . HIS A 1 266 ? -23.167 -10.224 -0.701 1.00 40.50 266 HIS A O 1
ATOM 2115 N N . GLY A 1 267 ? -22.994 -8.620 -2.266 1.00 38.06 267 GLY A N 1
ATOM 2116 C CA . GLY A 1 267 ? -23.380 -7.534 -1.371 1.00 38.06 267 GLY A CA 1
ATOM 2117 C C . GLY A 1 267 ? -22.912 -6.141 -1.775 1.00 38.06 267 GLY A C 1
ATOM 2118 O O . GLY A 1 267 ? -22.732 -5.305 -0.899 1.00 38.06 267 GLY A O 1
ATOM 2119 N N . ALA A 1 268 ? -22.762 -5.847 -3.070 1.00 39.00 268 ALA A N 1
ATOM 2120 C CA . ALA A 1 268 ? -22.993 -4.481 -3.543 1.00 39.00 268 ALA A CA 1
ATOM 2121 C C . ALA A 1 268 ? -24.512 -4.222 -3.619 1.00 39.00 268 ALA A C 1
ATOM 2123 O O . ALA A 1 268 ? -25.013 -3.707 -4.613 1.00 39.00 268 ALA A O 1
ATOM 2124 N N . ASP A 1 269 ? -25.262 -4.612 -2.585 1.00 41.00 269 ASP A N 1
ATOM 2125 C CA . ASP A 1 269 ? -26.611 -4.103 -2.407 1.00 41.00 269 ASP A CA 1
ATOM 2126 C C . ASP A 1 269 ? -26.447 -2.679 -1.899 1.00 41.00 269 ASP A C 1
ATOM 2128 O O . ASP A 1 269 ? -26.119 -2.431 -0.738 1.00 41.00 269 ASP A O 1
ATOM 2132 N N . SER A 1 270 ? -26.580 -1.751 -2.844 1.00 41.66 270 SER A N 1
ATOM 2133 C CA . SER A 1 270 ? -27.240 -0.464 -2.664 1.00 41.66 270 SER A CA 1
ATOM 2134 C C . SER A 1 270 ? -27.375 -0.026 -1.202 1.00 41.66 270 SER A C 1
ATOM 2136 O O . SER A 1 270 ? -28.410 -0.237 -0.565 1.00 41.66 270 SER A O 1
ATOM 2138 N N . LEU A 1 271 ? -26.365 0.678 -0.693 1.00 42.34 271 LEU A N 1
ATOM 2139 C CA . LEU A 1 271 ? -26.575 1.638 0.388 1.00 42.34 271 LEU A CA 1
ATOM 2140 C C . LEU A 1 271 ? -27.365 2.819 -0.195 1.00 42.34 271 LEU A C 1
ATOM 2142 O O . LEU A 1 271 ? -26.830 3.897 -0.435 1.00 42.34 271 LEU A O 1
ATOM 2146 N N . GLY A 1 272 ? -28.641 2.575 -0.497 1.00 36.00 272 GLY A N 1
ATOM 2147 C CA . GLY A 1 272 ? -29.612 3.637 -0.695 1.00 36.00 272 GLY A CA 1
ATOM 2148 C C . GLY A 1 272 ? -29.778 4.403 0.620 1.00 36.00 272 GLY A C 1
ATOM 2149 O O . GLY A 1 272 ? -29.659 3.805 1.696 1.00 36.00 272 GLY A O 1
ATOM 2150 N N . PRO A 1 273 ? -30.026 5.721 0.568 1.00 35.84 273 PRO A N 1
ATOM 2151 C CA . PRO A 1 273 ? -30.261 6.496 1.775 1.00 35.84 273 PRO A CA 1
ATOM 2152 C C . PRO A 1 273 ? -31.488 5.946 2.520 1.00 35.84 273 PRO A C 1
ATOM 2154 O O . PRO A 1 273 ? -32.410 5.423 1.886 1.00 35.84 273 PRO A O 1
ATOM 2157 N N . PRO A 1 274 ? -31.529 6.067 3.859 1.00 35.28 274 PRO A N 1
ATOM 2158 C CA . PRO A 1 274 ? -32.669 5.617 4.637 1.00 35.28 274 PRO A CA 1
ATOM 2159 C C . PRO A 1 274 ? -33.896 6.411 4.191 1.00 35.28 274 PRO A C 1
ATOM 2161 O O . PRO A 1 274 ? -33.970 7.625 4.388 1.00 35.28 274 PRO A O 1
ATOM 2164 N N . THR A 1 275 ? -34.868 5.739 3.575 1.00 38.00 275 THR A N 1
ATOM 2165 C CA . THR A 1 275 ? -36.188 6.321 3.349 1.00 38.00 275 THR A CA 1
ATOM 2166 C C . THR A 1 275 ? -36.811 6.560 4.715 1.00 38.00 275 THR A C 1
ATOM 2168 O O . THR A 1 275 ? -37.261 5.628 5.384 1.00 38.00 275 THR A O 1
ATOM 2171 N N . GLY A 1 276 ? -36.767 7.817 5.148 1.00 34.31 276 GLY A N 1
ATOM 2172 C CA . GLY A 1 276 ? -37.428 8.280 6.351 1.00 34.31 276 GLY A CA 1
ATOM 2173 C C . GLY A 1 276 ? -38.919 7.985 6.270 1.00 34.31 276 GLY A C 1
ATOM 2174 O O . GLY A 1 276 ? -39.614 8.420 5.355 1.00 34.31 276 GLY A O 1
ATOM 2175 N N . SER A 1 277 ? -39.396 7.250 7.265 1.00 39.00 277 SER A N 1
ATOM 2176 C CA . SER A 1 277 ? -40.792 7.206 7.658 1.00 39.00 277 SER A CA 1
ATOM 2177 C C . SER A 1 277 ? -41.260 8.622 8.013 1.00 39.00 277 SER A C 1
ATOM 2179 O O . SER A 1 277 ? -40.879 9.159 9.053 1.00 39.00 277 SER A O 1
ATOM 2181 N N . GLY A 1 278 ? -42.080 9.220 7.154 1.00 33.09 278 GLY A N 1
ATOM 2182 C CA . GLY A 1 278 ? -42.867 10.411 7.456 1.00 33.09 278 GLY A CA 1
ATOM 2183 C C . GLY A 1 278 ? -44.339 10.031 7.489 1.00 33.09 278 GLY A C 1
ATOM 2184 O O . GLY A 1 278 ? -44.972 9.917 6.445 1.00 33.09 278 GLY A O 1
ATOM 2185 N N . ALA A 1 279 ? -44.851 9.780 8.691 1.00 37.66 279 ALA A N 1
ATOM 2186 C CA . ALA A 1 279 ? -46.270 9.616 8.952 1.00 37.66 279 ALA A CA 1
ATOM 2187 C C . ALA A 1 279 ? -46.986 10.978 8.893 1.00 37.66 279 ALA A C 1
ATOM 2189 O O . ALA A 1 279 ? -46.481 11.960 9.428 1.00 37.66 279 ALA A O 1
ATOM 2190 N N . SER A 1 280 ? -48.159 10.976 8.257 1.00 39.12 280 SER A N 1
ATOM 2191 C CA . SER A 1 280 ? -49.377 11.733 8.595 1.00 39.12 280 SER A CA 1
ATOM 2192 C C . SER A 1 280 ? -49.249 13.117 9.255 1.00 39.12 280 SER A C 1
ATOM 2194 O O . SER A 1 280 ? -48.998 13.206 10.459 1.00 39.12 280 SER A O 1
ATOM 2196 N N . SER A 1 281 ? -49.675 14.145 8.519 1.00 48.25 281 SER A N 1
ATOM 2197 C CA . SER A 1 281 ? -50.831 14.990 8.871 1.00 48.25 281 SER A CA 1
ATOM 2198 C C . SER A 1 281 ? -51.403 15.679 7.634 1.00 48.25 281 SER A C 1
ATOM 2200 O O . SER A 1 281 ? -50.632 15.924 6.680 1.00 48.25 281 SER A O 1
#

Secondary structure (DSSP, 8-state):
--EEEEEEEBPSSSSS--BSSSSS-HHHHHHHTPPPEE-SS-HHHHHH--TT-EEEEEEE--TTT-SSEEEEEEEEEEEEEEE-HHHHHH-GGGGGGGG-TT--EEE-TTSSEEE--SS-GGG--TTHHHHTS-TTS-GGGGHHHHHHTEE-TTT-EETTEEP---S-EEEEPPTT-TTTEEEBSSPPEEEEESSTTPPPEEP-SHHHHHHHHHHHTT-S-S-----SSS---PSPEEESS-HHHHHHHHHHHHHHTTPPBPPSSS---------------

Radius of gyration: 19.86 Å; chains: 1; bounding box: 77×38×54 Å